Protein AF-A0A0X8JS03-F1 (afdb_monomer_lite)

Organism: NCBI:txid888061

Secondary structure (DSSP, 8-state):
--SS-HHHHHHHTT---------S--TTTHHHHTTSSSSS-----------S--HHHHHHHHHHHHHHHSTT------------TTHHHHHHH--TTGGG-EEEETTTEEEETTTTEESTTSHHHHHHHHHTTT-HHHHHHHHHT--S--SSS-SHHHHHHHHHHHH-HHHHHHHHHHHHIIIIIHHHHHHHHHHH---GGGS-HHHHHHHHHHHHHHHHHHHHHHHHHHHHTS-TTS-HHHHHHHHHHHHHHHHGGGGTTS-HHHHHHHHHHHHHHHHHHHHHHHHHHHHH-

Sequence (293 aa):
MSLIDPVYLMTLMGTIPERRARTASENSFERHMHSALTERTGIAPGINPSSVDDPLMQNALQGLASLMGEAGAVRADAGKKSDALGALSAQFESGKQGVSAIGYDKNGGTSYGAYQIASRPGTMDQFISFLNGKEPRWAVALKAAGPANTGSTRGDMPDVWRSIARENPERFGELQREFIEATHYKPARNKILAKTGVDMDALPSAVREALWSTAVQHGAGGAAAIFGRALKNTNLQEEAVRVARRLIDAVYDDRKKHFGSSTSAVQASVRNRMNVEKELALNMLQKDESDLA

pLDDT: mean 70.7, std 26.27, range [24.86, 98.62]

Foldseek 3Di:
DFQADVVNLCVLLVNDDDDDPPDPDPPPPVVVVVVPPPDDDDDDDDDDDDPPPDVVVVVVVVVVVVVVVPPPDDDDDDDDDDLQQCPLVLVSQAPPCAQLDWDADDPQAIFGHSLRRGQVVCSVVVLLVLCCVPPVVLSVQLVVQPRPRPNGCDGSNSVSSNVVCVVPVPVSNVSVSVSLCVFFLVLLQVLLCVQPVDRQVPAASLSSNLLSVQRNGLNSVRSSVQLNVQVVVADPPDDRLSSSLSSLVSSLVVQLPPCPVPDPSSSVSSNVVSVVSSVVSNVSSVVSVVVVD

Structure (mmCIF, N/CA/C/O backbone):
data_AF-A0A0X8JS03-F1
#
_entry.id   AF-A0A0X8JS03-F1
#
loop_
_atom_site.group_PDB
_atom_site.id
_atom_site.type_symbol
_atom_site.label_atom_id
_atom_site.label_alt_id
_atom_site.label_comp_id
_atom_site.label_asym_id
_atom_site.label_entity_id
_atom_site.label_seq_id
_atom_site.pdbx_PDB_ins_code
_atom_site.Cartn_x
_atom_site.Cartn_y
_atom_site.Cartn_z
_atom_site.occupancy
_atom_site.B_iso_or_equiv
_atom_site.auth_seq_id
_atom_site.auth_comp_id
_atom_site.auth_asym_id
_atom_site.auth_atom_id
_atom_site.pdbx_PDB_model_num
ATOM 1 N N . MET A 1 1 ? 5.242 -10.225 3.030 1.00 37.56 1 MET A N 1
ATOM 2 C CA . MET A 1 1 ? 6.309 -9.217 2.875 1.00 37.56 1 MET A CA 1
ATOM 3 C C . MET A 1 1 ? 5.624 -7.882 2.621 1.00 37.56 1 MET A C 1
ATOM 5 O O . MET A 1 1 ? 4.548 -7.914 2.041 1.00 37.56 1 MET A O 1
ATOM 9 N N . SER A 1 2 ? 6.155 -6.770 3.139 1.00 44.66 2 SER A N 1
ATOM 10 C CA . SER A 1 2 ? 5.648 -5.421 2.824 1.00 44.66 2 SER A CA 1
ATOM 11 C C . SER A 1 2 ? 5.823 -5.156 1.326 1.00 44.66 2 SER A C 1
ATOM 13 O O . SER A 1 2 ? 6.837 -5.568 0.764 1.00 44.66 2 SER A O 1
ATOM 15 N N . LEU A 1 3 ? 4.848 -4.500 0.693 1.00 44.53 3 LEU A N 1
ATOM 16 C CA . LEU A 1 3 ? 4.971 -4.005 -0.687 1.00 44.53 3 LEU A CA 1
ATOM 17 C C . LEU A 1 3 ? 5.951 -2.846 -0.792 1.00 44.53 3 LEU A C 1
ATOM 19 O O . LEU A 1 3 ? 6.641 -2.705 -1.796 1.00 44.53 3 LEU A O 1
ATOM 23 N N . ILE A 1 4 ? 5.985 -2.037 0.263 1.00 44.03 4 ILE A N 1
ATOM 24 C CA . ILE A 1 4 ? 6.761 -0.815 0.334 1.00 44.03 4 ILE A CA 1
ATOM 25 C C . ILE A 1 4 ? 8.106 -1.146 0.976 1.00 44.03 4 ILE A C 1
ATOM 27 O O . ILE A 1 4 ? 8.150 -1.728 2.069 1.00 44.03 4 ILE A O 1
ATOM 31 N N . ASP A 1 5 ? 9.195 -0.772 0.304 1.00 44.75 5 ASP A N 1
ATOM 32 C CA . ASP A 1 5 ? 10.539 -0.860 0.871 1.00 44.75 5 ASP A CA 1
ATOM 33 C C . ASP A 1 5 ? 10.592 -0.081 2.204 1.00 44.75 5 ASP A C 1
ATOM 35 O O . ASP A 1 5 ? 10.121 1.056 2.247 1.00 44.75 5 ASP A O 1
ATOM 39 N N . PRO A 1 6 ? 11.161 -0.622 3.298 1.00 38.50 6 PRO A N 1
ATOM 40 C CA . PRO A 1 6 ? 11.340 0.109 4.557 1.00 38.50 6 PRO A CA 1
ATOM 41 C C . PRO A 1 6 ? 12.013 1.488 4.404 1.00 38.50 6 PRO A C 1
ATOM 43 O O . PRO A 1 6 ? 11.676 2.418 5.130 1.00 38.50 6 PRO A O 1
ATOM 46 N N . VAL A 1 7 ? 12.926 1.641 3.444 1.00 34.72 7 VAL A N 1
ATOM 47 C CA . VAL A 1 7 ? 13.613 2.877 3.047 1.00 34.72 7 VAL A CA 1
ATOM 48 C C . VAL A 1 7 ? 12.705 3.788 2.218 1.00 34.72 7 VAL A C 1
ATOM 50 O O . VAL A 1 7 ? 12.772 5.003 2.386 1.00 34.72 7 VAL A O 1
ATOM 53 N N . TYR A 1 8 ? 11.808 3.258 1.381 1.00 43.44 8 TYR A N 1
ATOM 54 C CA . TYR A 1 8 ? 10.770 4.074 0.732 1.00 43.44 8 TYR A CA 1
ATOM 55 C C . TYR A 1 8 ? 9.707 4.525 1.738 1.00 43.44 8 TYR A C 1
ATOM 57 O O . TYR A 1 8 ? 9.287 5.674 1.697 1.00 43.44 8 TYR A O 1
ATOM 65 N N . LEU A 1 9 ? 9.372 3.689 2.727 1.00 41.69 9 LEU A N 1
ATOM 66 C CA . LEU A 1 9 ? 8.652 4.097 3.934 1.00 41.69 9 LEU A CA 1
ATOM 67 C C . LEU A 1 9 ? 9.400 5.251 4.618 1.00 41.69 9 LEU A C 1
ATOM 69 O O . LEU A 1 9 ? 8.793 6.285 4.844 1.00 41.69 9 LEU A O 1
ATOM 73 N N . MET A 1 10 ? 10.718 5.152 4.835 1.00 33.91 10 MET A N 1
ATOM 74 C CA . MET A 1 10 ? 11.539 6.240 5.402 1.00 33.91 10 MET A CA 1
ATOM 75 C C . MET A 1 10 ? 11.628 7.498 4.511 1.00 33.91 10 MET A C 1
ATOM 77 O O . MET A 1 10 ? 11.720 8.605 5.044 1.00 33.91 10 MET A O 1
ATOM 81 N N . THR A 1 11 ? 11.571 7.354 3.184 1.00 36.62 11 THR A N 1
ATOM 82 C CA . THR A 1 11 ? 11.592 8.452 2.195 1.00 36.62 11 THR A CA 1
ATOM 83 C C . THR A 1 11 ? 10.247 9.177 2.155 1.00 36.62 11 THR A C 1
ATOM 85 O O . THR A 1 11 ? 10.206 10.397 2.271 1.00 36.62 11 THR A O 1
ATOM 88 N N . LEU A 1 12 ? 9.144 8.423 2.105 1.00 37.81 12 LEU A N 1
ATOM 89 C CA . LEU A 1 12 ? 7.768 8.899 2.303 1.00 37.81 12 LEU A CA 1
ATOM 90 C C . LEU A 1 12 ? 7.567 9.518 3.692 1.00 37.81 12 LEU A C 1
ATOM 92 O O . LEU A 1 12 ? 6.705 10.365 3.887 1.00 37.81 12 LEU A O 1
ATOM 96 N N . MET A 1 13 ? 8.355 9.079 4.670 1.00 38.53 13 MET A N 1
ATOM 97 C CA . MET A 1 13 ? 8.402 9.617 6.022 1.00 38.53 13 MET A CA 1
ATOM 98 C C . MET A 1 13 ? 9.452 10.732 6.172 1.00 38.53 13 MET A C 1
ATOM 100 O O . MET A 1 13 ? 9.767 11.098 7.294 1.00 38.53 13 MET A O 1
ATOM 104 N N . GLY A 1 14 ? 10.047 11.286 5.113 1.00 28.89 14 GLY A N 1
ATOM 105 C CA . GLY A 1 14 ? 10.951 12.444 5.239 1.00 28.89 14 GLY A CA 1
ATOM 106 C C . GLY A 1 14 ? 12.136 12.241 6.202 1.00 28.89 14 GLY A C 1
ATOM 107 O O . GLY A 1 14 ? 12.542 13.173 6.886 1.00 28.89 14 GLY A O 1
ATOM 108 N N . THR A 1 15 ? 12.659 11.015 6.317 1.00 34.84 15 THR A N 1
ATOM 109 C CA . THR A 1 15 ? 13.653 10.633 7.346 1.00 34.84 15 THR A CA 1
ATOM 110 C C . THR A 1 15 ? 14.987 10.147 6.788 1.00 34.84 15 THR A C 1
ATOM 112 O O . THR A 1 15 ? 15.782 9.563 7.524 1.00 34.84 15 THR A O 1
ATOM 115 N N . ILE A 1 16 ? 15.283 10.412 5.512 1.00 31.33 16 ILE A N 1
ATOM 116 C CA . ILE A 1 16 ? 16.650 10.259 5.003 1.00 31.33 16 ILE A CA 1
ATOM 117 C C . ILE A 1 16 ? 17.472 11.471 5.477 1.00 31.33 16 ILE A C 1
ATOM 119 O O . ILE A 1 16 ? 17.149 12.589 5.083 1.00 31.33 16 ILE A O 1
ATOM 123 N N . PRO A 1 17 ? 18.549 11.298 6.269 1.00 27.05 17 PRO A N 1
ATOM 124 C CA . PRO A 1 17 ? 19.534 12.358 6.448 1.00 27.05 17 PRO A CA 1
ATOM 125 C C . PRO A 1 17 ? 20.228 12.602 5.106 1.00 27.05 17 PRO A C 1
ATOM 127 O O . PRO A 1 17 ? 20.649 11.636 4.460 1.00 27.05 17 PRO A O 1
ATOM 130 N N . GLU A 1 18 ? 20.397 13.863 4.698 1.00 26.00 18 GLU A N 1
ATOM 131 C CA . GLU A 1 18 ? 21.233 14.201 3.544 1.00 26.00 18 GLU A CA 1
ATOM 132 C C . GLU A 1 18 ? 22.602 13.516 3.669 1.00 26.00 18 GLU A C 1
ATOM 134 O O . GLU A 1 18 ? 23.409 13.825 4.550 1.00 26.00 18 GLU A O 1
ATOM 139 N N . ARG A 1 19 ? 22.910 12.581 2.763 1.00 28.92 19 ARG A N 1
ATOM 140 C CA . ARG A 1 19 ? 24.299 12.172 2.565 1.00 28.92 19 ARG A CA 1
ATOM 141 C C . ARG A 1 19 ? 24.963 13.232 1.704 1.00 28.92 19 ARG A C 1
ATOM 143 O O . ARG A 1 19 ? 24.891 13.160 0.480 1.00 28.92 19 ARG A O 1
ATOM 150 N N . ARG A 1 20 ? 25.669 14.163 2.357 1.00 27.58 20 ARG A N 1
ATOM 151 C CA . ARG A 1 20 ? 26.737 14.937 1.714 1.00 27.58 20 ARG A CA 1
ATOM 152 C C . ARG A 1 20 ? 27.606 13.975 0.906 1.00 27.58 20 ARG A C 1
ATOM 154 O O . ARG A 1 20 ? 28.133 12.994 1.446 1.00 27.58 20 ARG A O 1
ATOM 161 N N . ALA A 1 21 ? 27.721 14.238 -0.390 1.00 27.22 21 ALA A N 1
ATOM 162 C CA . ALA A 1 21 ? 28.688 13.572 -1.238 1.00 27.22 21 ALA A CA 1
ATOM 163 C C . ALA A 1 21 ? 30.075 13.774 -0.612 1.00 27.22 21 ALA A C 1
ATOM 165 O O . ALA A 1 21 ? 30.514 14.901 -0.407 1.00 27.22 21 ALA A O 1
ATOM 166 N N . ARG A 1 22 ? 30.761 12.681 -0.265 1.00 25.98 22 ARG A N 1
ATOM 167 C CA . ARG A 1 22 ? 32.186 12.750 0.061 1.00 25.98 22 ARG A CA 1
ATOM 168 C C . ARG A 1 22 ? 32.939 12.950 -1.249 1.00 25.98 22 ARG A C 1
ATOM 170 O O . ARG A 1 22 ? 33.292 11.976 -1.907 1.00 25.98 22 ARG A 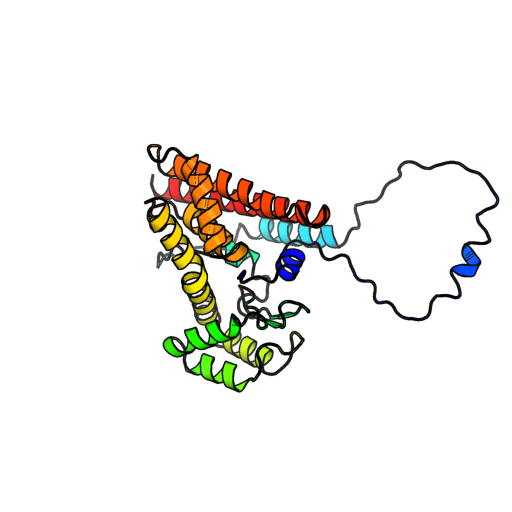O 1
ATOM 177 N N . THR A 1 23 ? 33.171 14.199 -1.625 1.00 27.77 23 THR A N 1
ATOM 178 C CA . THR A 1 23 ? 34.247 14.557 -2.547 1.00 27.77 23 THR A CA 1
ATOM 179 C C . THR A 1 23 ? 35.554 14.547 -1.763 1.00 27.77 23 THR A C 1
ATOM 181 O O . THR A 1 23 ? 35.757 15.306 -0.818 1.00 27.77 23 THR A O 1
ATOM 184 N N . ALA A 1 24 ? 36.433 13.615 -2.114 1.00 33.72 24 ALA A N 1
ATOM 185 C CA . ALA A 1 24 ? 37.782 13.541 -1.584 1.00 33.72 24 ALA A CA 1
ATOM 186 C C . ALA A 1 24 ? 38.604 14.728 -2.113 1.00 33.72 24 ALA A C 1
ATOM 188 O O . ALA A 1 24 ? 39.108 14.637 -3.223 1.00 33.72 24 ALA A O 1
ATOM 189 N N . SER A 1 25 ? 38.703 15.833 -1.357 1.00 34.81 25 SER A N 1
ATOM 190 C CA . SER A 1 25 ? 39.692 16.903 -1.616 1.00 34.81 25 SER A CA 1
ATOM 191 C C . SER A 1 25 ? 39.835 18.002 -0.534 1.00 34.81 25 SER A C 1
ATOM 193 O O . SER A 1 25 ? 40.489 19.001 -0.809 1.00 34.81 25 SER A O 1
ATOM 195 N N . GLU A 1 26 ? 39.283 17.898 0.682 1.00 31.48 26 GLU A N 1
ATOM 196 C CA . GLU A 1 26 ? 39.287 19.052 1.625 1.00 31.48 26 GLU A CA 1
ATOM 197 C C . GLU A 1 26 ? 39.939 18.793 2.996 1.00 31.48 26 GLU A C 1
ATOM 199 O O . GLU A 1 26 ? 39.685 19.488 3.970 1.00 31.48 26 GLU A O 1
ATOM 204 N N . ASN A 1 27 ? 40.889 17.855 3.082 1.00 37.62 27 ASN A N 1
ATOM 205 C CA . ASN A 1 27 ? 41.604 17.552 4.335 1.00 37.62 27 ASN A CA 1
ATOM 206 C C . ASN A 1 27 ? 42.896 18.364 4.582 1.00 37.62 27 ASN A C 1
ATOM 208 O O . ASN A 1 27 ? 43.760 17.935 5.358 1.00 37.62 27 ASN A O 1
ATOM 212 N N . SER A 1 28 ? 43.056 19.541 3.970 1.00 33.94 28 SER A N 1
ATOM 213 C CA . SER A 1 28 ? 44.249 20.385 4.191 1.00 33.94 28 SER A CA 1
ATOM 214 C C . SER A 1 28 ? 43.972 21.826 4.625 1.00 33.94 28 SER A C 1
ATOM 216 O O . SER A 1 28 ? 44.912 22.500 5.038 1.00 33.94 28 SER A O 1
ATOM 218 N N . PHE A 1 29 ? 42.721 22.289 4.608 1.00 32.34 29 PHE A N 1
ATOM 219 C CA . PHE A 1 29 ? 42.384 23.661 5.006 1.00 32.34 29 PHE A CA 1
ATOM 220 C C . PHE A 1 29 ? 41.791 23.725 6.427 1.00 32.34 29 PHE A C 1
ATOM 222 O O . PHE A 1 29 ? 42.202 24.553 7.236 1.00 32.34 29 PHE A O 1
ATOM 229 N N . GLU A 1 30 ? 40.953 22.755 6.814 1.00 32.88 30 GLU A N 1
ATOM 230 C CA . GLU A 1 30 ? 40.359 22.702 8.164 1.00 32.88 30 GLU A CA 1
ATOM 231 C C . GLU A 1 30 ? 41.361 22.340 9.276 1.00 32.88 30 GLU A C 1
ATOM 233 O O . GLU A 1 30 ? 41.192 22.750 10.425 1.00 32.88 30 GLU A O 1
ATOM 238 N N . ARG A 1 31 ? 42.475 21.667 8.945 1.00 37.84 31 ARG A N 1
ATOM 239 C CA . ARG A 1 31 ? 43.563 21.410 9.911 1.00 37.84 31 ARG A CA 1
ATOM 240 C C . ARG A 1 31 ? 44.351 22.669 10.297 1.00 37.84 31 ARG A C 1
ATOM 242 O O . ARG A 1 31 ? 45.025 22.642 11.319 1.00 37.84 31 ARG A O 1
ATOM 249 N N . HIS A 1 32 ? 44.228 23.765 9.544 1.00 34.38 32 HIS A N 1
ATOM 250 C CA . HIS A 1 32 ? 44.861 25.047 9.879 1.00 34.38 32 HIS A CA 1
ATOM 251 C C . HIS A 1 32 ? 43.936 26.036 10.606 1.00 34.38 32 HIS A C 1
ATOM 253 O O . HIS A 1 32 ? 44.436 26.969 11.224 1.00 34.38 32 HIS A O 1
ATOM 259 N N . MET A 1 33 ? 42.617 25.813 10.633 1.00 33.62 33 MET A N 1
ATOM 260 C CA . MET A 1 33 ? 41.674 26.677 11.370 1.00 33.62 33 MET A CA 1
ATOM 261 C C . MET A 1 33 ? 41.359 26.182 12.792 1.00 33.62 33 MET A C 1
ATOM 263 O O . MET A 1 33 ? 40.849 26.944 13.608 1.00 33.62 33 MET A O 1
ATOM 267 N N . HIS A 1 34 ? 41.733 24.944 13.133 1.00 31.34 34 HIS A N 1
ATOM 268 C CA . HIS A 1 34 ? 41.600 24.396 14.492 1.00 31.34 34 HIS A CA 1
ATOM 269 C C . HIS A 1 34 ? 42.795 24.677 15.422 1.00 31.34 34 HIS A C 1
ATOM 271 O O . HIS A 1 34 ? 42.721 24.372 16.609 1.00 31.34 34 HIS A O 1
ATOM 277 N N . SER A 1 35 ? 43.870 25.297 14.922 1.00 32.91 35 SER A N 1
ATOM 278 C CA . SER A 1 35 ? 45.028 25.704 15.738 1.00 32.91 35 SER A CA 1
ATOM 279 C C . SER A 1 35 ? 44.983 27.173 16.190 1.00 32.91 35 SER A C 1
ATOM 281 O O . SER A 1 35 ? 45.915 27.621 16.850 1.00 32.91 35 SER A O 1
ATOM 283 N N . ALA A 1 36 ? 43.929 27.930 15.857 1.00 32.59 36 ALA A N 1
ATOM 284 C CA . ALA A 1 36 ? 43.869 29.377 16.105 1.00 32.59 36 ALA A CA 1
ATOM 285 C C . ALA A 1 36 ? 42.731 29.836 17.041 1.00 32.59 36 ALA A C 1
ATOM 287 O O . ALA A 1 36 ? 42.542 31.035 17.215 1.00 32.59 36 ALA A O 1
ATOM 288 N N . LEU A 1 37 ? 41.975 28.924 17.667 1.00 30.45 37 LEU A N 1
ATOM 289 C CA . LEU A 1 37 ? 40.845 29.289 18.544 1.00 30.45 37 LEU A CA 1
ATOM 290 C C . LEU A 1 37 ? 40.829 28.569 19.906 1.00 30.45 37 LEU A C 1
ATOM 292 O O . LEU A 1 37 ? 39.827 28.614 20.615 1.00 30.45 37 LEU A O 1
ATOM 296 N N . THR A 1 38 ? 41.949 27.968 20.320 1.00 33.25 38 THR A N 1
ATOM 297 C CA . THR A 1 38 ? 42.110 27.383 21.671 1.00 33.25 38 THR A CA 1
ATOM 298 C C . THR A 1 38 ? 42.742 28.362 22.675 1.00 33.25 38 THR A C 1
ATOM 300 O O . THR A 1 38 ? 42.933 28.021 23.837 1.00 33.25 38 THR A O 1
ATOM 303 N N . GLU A 1 39 ? 43.009 29.610 22.280 1.00 31.80 39 GLU A N 1
ATOM 304 C CA . GLU A 1 39 ? 43.542 30.656 23.163 1.00 31.80 39 GLU A CA 1
ATOM 305 C C . GLU A 1 39 ? 42.682 31.923 23.126 1.00 31.80 39 GLU A C 1
ATOM 307 O O . GLU A 1 39 ? 43.071 32.934 22.552 1.00 31.80 39 GLU A O 1
ATOM 312 N N . ARG A 1 40 ? 41.499 31.880 23.746 1.00 30.89 40 ARG A N 1
ATOM 313 C CA . ARG A 1 40 ? 40.970 32.935 24.636 1.00 30.89 40 ARG A CA 1
ATOM 314 C C . ARG A 1 40 ? 39.479 32.741 24.885 1.00 30.89 40 ARG A C 1
ATOM 316 O O . ARG A 1 40 ? 38.699 32.488 23.979 1.00 30.89 40 ARG A O 1
ATOM 323 N N . THR A 1 41 ? 39.122 32.969 26.147 1.00 28.48 41 THR A N 1
ATOM 324 C CA . THR A 1 41 ? 37.773 33.218 26.675 1.00 28.48 41 THR A CA 1
ATOM 325 C C . THR A 1 41 ? 36.795 32.046 26.606 1.00 28.48 41 THR A C 1
ATOM 327 O O . THR A 1 41 ? 36.021 31.897 25.669 1.00 28.48 41 THR A O 1
ATOM 330 N N . GLY A 1 42 ? 36.784 31.247 27.677 1.00 37.47 42 GLY A N 1
ATOM 331 C CA . GLY A 1 42 ? 35.674 30.352 27.974 1.00 37.47 42 GLY A CA 1
ATOM 332 C C . GLY A 1 42 ? 34.440 31.140 28.405 1.00 37.47 42 GLY A C 1
ATOM 333 O O . GLY A 1 42 ? 34.470 31.765 29.458 1.00 37.47 42 GLY A O 1
ATOM 334 N N . ILE A 1 43 ? 33.374 31.080 27.604 1.00 28.36 43 ILE A N 1
ATOM 335 C CA . ILE A 1 43 ? 31.979 31.356 27.979 1.00 28.36 43 ILE A CA 1
ATOM 336 C C . ILE A 1 43 ? 31.091 30.473 27.083 1.00 28.36 43 ILE A C 1
ATOM 338 O O . ILE A 1 43 ? 31.277 30.433 25.869 1.00 28.36 43 ILE A O 1
ATOM 342 N N . ALA A 1 44 ? 30.143 29.748 27.678 1.00 32.72 44 ALA A N 1
ATOM 343 C CA . ALA A 1 44 ? 29.142 28.956 26.960 1.00 32.72 44 ALA A CA 1
ATOM 344 C C . ALA A 1 44 ? 28.028 29.852 26.381 1.00 32.72 44 ALA A C 1
ATOM 346 O O . ALA A 1 44 ? 27.583 30.754 27.093 1.00 32.72 44 ALA A O 1
ATOM 347 N N . PRO A 1 45 ? 27.498 29.591 25.169 1.00 33.47 45 PRO A N 1
ATOM 348 C CA . PRO A 1 45 ? 26.303 30.274 24.701 1.00 33.47 45 PRO A CA 1
ATOM 349 C C . PRO A 1 45 ? 25.065 29.370 24.740 1.00 33.47 45 PRO A C 1
ATOM 351 O O . PRO A 1 45 ? 25.030 28.278 24.171 1.00 33.47 45 PRO A O 1
ATOM 354 N N . GLY A 1 46 ? 24.019 29.893 25.378 1.00 26.84 46 GLY A N 1
ATOM 355 C CA . GLY A 1 46 ? 22.637 29.621 25.009 1.00 26.84 46 GLY A CA 1
ATOM 356 C C . GLY A 1 46 ? 22.183 30.559 23.882 1.00 26.84 46 GLY A C 1
ATOM 357 O O . GLY A 1 46 ? 22.648 31.690 23.793 1.00 26.84 46 GLY A O 1
ATOM 358 N N . ILE A 1 47 ? 21.272 30.030 23.061 1.00 32.94 47 ILE A N 1
ATOM 359 C CA . ILE A 1 47 ? 20.198 30.671 22.279 1.00 32.94 47 ILE A CA 1
ATOM 360 C C . ILE A 1 47 ? 20.534 31.973 21.526 1.00 32.94 47 ILE A C 1
ATOM 362 O O . ILE A 1 47 ? 20.632 33.039 22.125 1.00 32.94 47 ILE A O 1
ATOM 366 N N . ASN A 1 48 ? 20.511 31.905 20.187 1.00 29.30 48 ASN A N 1
ATOM 367 C CA . ASN A 1 48 ? 19.956 32.965 19.332 1.00 29.30 48 ASN A CA 1
ATOM 368 C C . ASN A 1 48 ? 19.632 32.444 17.904 1.00 29.30 48 ASN A C 1
ATOM 370 O O . ASN A 1 48 ? 20.014 31.317 17.588 1.00 29.30 48 ASN A O 1
ATOM 374 N N . PRO A 1 49 ? 18.850 33.175 17.080 1.00 35.22 49 PRO A N 1
ATOM 375 C CA . PRO A 1 49 ? 17.628 32.654 16.468 1.00 35.22 49 PRO A CA 1
ATOM 376 C C . PRO A 1 49 ? 17.587 32.809 14.938 1.00 35.22 49 PRO A C 1
ATOM 378 O O . PRO A 1 49 ? 17.717 33.911 14.415 1.00 35.22 49 PRO A O 1
ATOM 381 N N . SER A 1 50 ? 17.300 31.724 14.222 1.00 27.16 50 SER A N 1
ATOM 382 C CA . SER A 1 50 ? 16.845 31.759 12.823 1.00 27.16 50 SER A CA 1
ATOM 383 C C . SER A 1 50 ? 16.528 30.338 12.354 1.00 27.16 50 SER A C 1
ATOM 385 O O . SER A 1 50 ? 17.395 29.602 11.899 1.00 27.16 50 SER A O 1
ATOM 387 N N . SER A 1 51 ? 15.268 29.923 12.480 1.00 29.88 51 SER A N 1
ATOM 388 C CA . SER A 1 51 ? 14.779 28.647 11.933 1.00 29.88 51 SER A CA 1
ATOM 389 C C . SER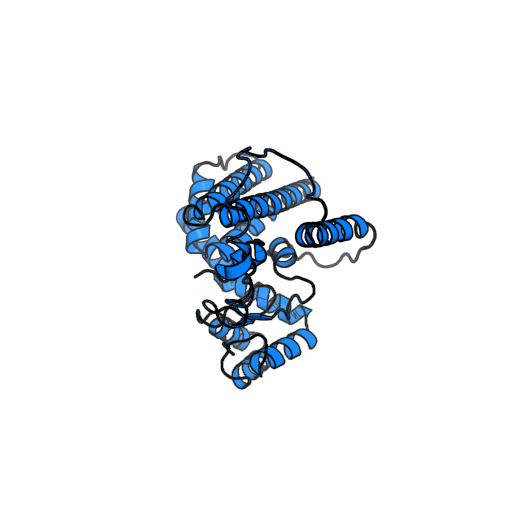 A 1 51 ? 13.587 28.867 11.001 1.00 29.88 51 SER A C 1
ATOM 391 O O . SER A 1 51 ? 12.591 28.151 11.082 1.00 29.88 51 SER A O 1
ATOM 393 N N . VAL A 1 52 ? 13.667 29.905 10.160 1.00 29.95 52 VAL A N 1
ATOM 394 C CA . VAL A 1 52 ? 12.628 30.240 9.167 1.00 29.95 52 VAL A CA 1
ATOM 395 C C . VAL A 1 52 ? 13.078 29.954 7.723 1.00 29.95 52 VAL A C 1
ATOM 397 O O . VAL A 1 52 ? 12.256 29.973 6.815 1.00 29.95 52 VAL A O 1
ATOM 400 N N . ASP A 1 53 ? 14.330 29.548 7.506 1.00 31.45 53 ASP A N 1
ATOM 401 C CA . ASP A 1 53 ? 14.878 29.293 6.165 1.00 31.45 53 ASP A CA 1
ATOM 402 C C . ASP A 1 53 ? 15.271 27.824 5.955 1.00 31.45 53 ASP A C 1
ATOM 404 O O . ASP A 1 53 ? 16.339 27.522 5.427 1.00 31.45 53 ASP A O 1
ATOM 408 N N . ASP A 1 54 ? 14.417 26.885 6.381 1.00 31.06 54 ASP A N 1
ATOM 409 C CA . ASP A 1 54 ? 14.574 25.482 5.989 1.00 31.06 54 ASP A CA 1
ATOM 410 C C . ASP A 1 54 ? 13.784 25.211 4.685 1.00 31.06 54 ASP A C 1
ATOM 412 O O . ASP A 1 54 ? 12.543 25.206 4.702 1.00 31.06 54 ASP A O 1
ATOM 416 N N . PRO A 1 55 ? 14.462 24.973 3.542 1.00 30.11 55 PRO A N 1
ATOM 417 C CA . PRO A 1 55 ? 13.813 24.668 2.267 1.00 30.11 55 PRO A CA 1
ATOM 418 C C . PRO A 1 55 ? 12.957 23.385 2.311 1.00 30.11 55 PRO A C 1
ATOM 420 O O . PRO A 1 55 ? 12.090 23.194 1.455 1.00 30.11 55 PRO A O 1
ATOM 423 N N . LEU A 1 56 ? 13.126 22.519 3.319 1.00 28.77 56 LEU A N 1
ATOM 424 C CA . LEU A 1 56 ? 12.269 21.349 3.552 1.00 28.77 56 LEU A CA 1
ATOM 425 C C . LEU A 1 56 ? 10.919 21.725 4.182 1.00 28.77 56 LEU A C 1
ATOM 427 O O . LEU A 1 56 ? 9.893 21.153 3.810 1.00 28.77 56 LEU A O 1
ATOM 431 N N . MET A 1 57 ? 10.891 22.727 5.066 1.00 27.73 57 MET A N 1
ATOM 432 C CA . MET A 1 57 ? 9.648 23.297 5.603 1.00 27.73 57 MET A CA 1
ATOM 433 C C . MET A 1 57 ? 8.877 24.045 4.512 1.00 27.73 57 MET A C 1
ATOM 435 O O . MET A 1 57 ? 7.659 23.918 4.430 1.00 27.73 57 MET A O 1
ATOM 439 N N . GLN A 1 58 ? 9.575 24.752 3.618 1.00 29.64 58 GLN A N 1
ATOM 440 C CA . GLN A 1 58 ? 8.944 25.483 2.513 1.00 29.64 58 GLN A CA 1
ATOM 441 C C . GLN A 1 58 ? 8.295 24.553 1.478 1.00 29.64 58 GLN A C 1
ATOM 443 O O . GLN A 1 58 ? 7.200 24.848 1.014 1.00 29.64 58 GLN A O 1
ATOM 448 N N . ASN A 1 59 ? 8.898 23.401 1.170 1.00 31.55 59 ASN A N 1
ATOM 449 C CA . ASN A 1 59 ? 8.307 22.425 0.248 1.00 31.55 59 ASN A CA 1
ATOM 450 C C . ASN A 1 59 ? 7.113 21.672 0.863 1.00 31.55 59 ASN A C 1
ATOM 452 O O . ASN A 1 59 ? 6.114 21.431 0.183 1.00 31.55 59 ASN A O 1
ATOM 456 N N . ALA A 1 60 ? 7.179 21.345 2.159 1.00 30.48 60 ALA A N 1
ATOM 457 C CA . ALA A 1 60 ? 6.062 20.744 2.891 1.00 30.48 60 ALA A CA 1
ATOM 458 C C . ALA A 1 60 ? 4.883 21.727 3.048 1.00 30.48 60 ALA A C 1
ATOM 460 O O . ALA A 1 60 ? 3.726 21.347 2.863 1.00 30.48 60 ALA A O 1
ATOM 461 N N . LEU A 1 61 ? 5.176 23.006 3.310 1.00 26.30 61 LEU A N 1
ATOM 462 C CA . LEU A 1 61 ? 4.182 24.078 3.373 1.00 26.30 61 LEU A CA 1
ATOM 463 C C . LEU A 1 61 ? 3.635 24.459 1.992 1.00 26.30 61 LEU A C 1
ATOM 465 O O . LEU A 1 61 ? 2.458 24.773 1.899 1.00 26.30 61 LEU A O 1
ATOM 469 N N . GLN A 1 62 ? 4.418 24.380 0.911 1.00 30.08 62 GLN A N 1
ATOM 470 C CA . GLN A 1 62 ? 3.920 24.586 -0.457 1.00 30.08 62 GLN A CA 1
ATOM 471 C C . GLN A 1 62 ? 2.990 23.454 -0.910 1.00 30.08 62 GLN A C 1
ATOM 473 O O . GLN A 1 62 ? 1.984 23.728 -1.563 1.00 30.08 62 GLN A O 1
ATOM 478 N N . GLY A 1 63 ? 3.261 22.206 -0.510 1.00 31.75 63 GLY A N 1
ATOM 479 C CA . GLY A 1 63 ? 2.330 21.089 -0.704 1.00 31.75 63 GLY A CA 1
ATOM 480 C C . GLY A 1 63 ? 0.997 21.306 0.021 1.00 31.75 63 GLY A C 1
ATOM 481 O O . GLY A 1 63 ? -0.063 21.107 -0.564 1.00 31.75 63 GLY A O 1
ATOM 482 N N . LEU A 1 64 ? 1.046 21.801 1.263 1.00 29.58 64 LEU A N 1
ATOM 483 C CA . LEU A 1 64 ? -0.136 22.151 2.062 1.00 29.58 64 LEU A CA 1
ATOM 484 C C . LEU A 1 64 ? -0.866 23.418 1.564 1.00 29.58 64 LEU A C 1
ATOM 486 O O . LEU A 1 64 ? -2.093 23.455 1.575 1.00 29.58 64 LEU A O 1
ATOM 490 N N . ALA A 1 65 ? -0.152 24.435 1.075 1.00 26.75 65 ALA A N 1
ATOM 491 C CA . ALA A 1 65 ? -0.733 25.673 0.546 1.00 26.75 65 ALA A CA 1
ATOM 492 C C . ALA A 1 65 ? -1.418 25.463 -0.815 1.00 26.75 65 ALA A C 1
ATOM 494 O O . ALA A 1 65 ? -2.467 26.052 -1.072 1.00 26.75 65 ALA A O 1
ATOM 495 N N . SER A 1 66 ? -0.881 24.570 -1.656 1.00 30.02 66 SER A N 1
ATOM 496 C CA . SER A 1 66 ? -1.533 24.159 -2.908 1.00 30.02 66 SER A CA 1
ATOM 497 C C . SER A 1 66 ? -2.843 23.399 -2.639 1.00 30.02 66 SER A C 1
ATOM 499 O O . SER A 1 66 ? -3.817 23.586 -3.362 1.00 30.02 66 SER A O 1
ATOM 501 N N . LEU A 1 67 ? -2.903 22.615 -1.553 1.00 29.62 67 LEU A N 1
ATOM 502 C CA . LEU A 1 67 ? -4.104 21.891 -1.106 1.00 29.62 67 LEU A CA 1
ATOM 503 C C . LEU A 1 67 ? -5.199 22.807 -0.534 1.00 29.62 67 LEU A C 1
ATOM 505 O O . LEU A 1 67 ? -6.380 22.490 -0.646 1.00 29.62 67 LEU A O 1
ATOM 509 N N . MET A 1 68 ? -4.835 23.951 0.050 1.00 32.62 68 MET A N 1
ATOM 510 C CA . MET A 1 68 ? -5.814 24.937 0.528 1.00 32.62 68 MET A CA 1
ATOM 511 C C . MET A 1 68 ? -6.335 25.858 -0.588 1.00 32.62 68 MET A C 1
ATOM 513 O O . MET A 1 68 ? -7.435 26.392 -0.463 1.00 32.62 68 MET A O 1
ATOM 517 N N . GLY A 1 69 ? -5.585 26.027 -1.684 1.00 24.86 69 GLY A N 1
ATOM 518 C CA . GLY A 1 69 ? -5.988 26.845 -2.836 1.00 24.86 69 GLY A CA 1
ATOM 519 C C . GLY A 1 69 ? -6.934 26.149 -3.825 1.00 24.86 69 GLY A C 1
ATOM 520 O O . GLY A 1 69 ? -7.729 26.819 -4.480 1.00 24.86 69 GLY A O 1
ATOM 521 N N . GLU A 1 70 ? -6.894 24.815 -3.921 1.00 28.38 70 GLU A N 1
ATOM 522 C CA . GLU A 1 70 ? -7.646 24.047 -4.932 1.00 28.38 70 GLU A CA 1
ATOM 523 C C . GLU A 1 70 ? -8.975 23.443 -4.442 1.00 28.38 70 GLU A C 1
ATOM 525 O O . GLU A 1 70 ? -9.688 22.800 -5.212 1.00 28.38 70 GLU A O 1
ATOM 530 N N . ALA A 1 71 ? -9.399 23.726 -3.206 1.00 29.67 71 ALA A N 1
ATOM 531 C CA . ALA A 1 71 ? -10.724 23.337 -2.702 1.00 29.67 71 ALA A CA 1
ATOM 532 C C . ALA A 1 71 ? -11.906 24.005 -3.453 1.00 29.67 71 ALA A C 1
ATOM 534 O O . ALA A 1 71 ? -13.067 23.715 -3.167 1.00 29.67 71 ALA A O 1
ATOM 535 N N . GLY A 1 72 ? -11.632 24.896 -4.415 1.00 27.42 72 GLY A N 1
ATOM 536 C CA . GLY A 1 72 ? -12.634 25.655 -5.166 1.00 27.42 72 GLY A CA 1
ATOM 537 C C . GLY A 1 72 ? -12.993 25.139 -6.565 1.00 27.42 72 GLY A C 1
ATOM 538 O O . GLY A 1 72 ? -13.893 25.714 -7.174 1.00 27.42 72 GLY A O 1
ATOM 539 N N . ALA A 1 73 ? -12.337 24.110 -7.115 1.00 29.12 73 ALA A N 1
ATOM 540 C CA . ALA A 1 73 ? -12.488 23.821 -8.548 1.00 29.12 73 ALA A CA 1
ATOM 541 C C . ALA A 1 73 ? -12.454 22.335 -8.939 1.00 29.12 73 ALA A C 1
ATOM 543 O O . ALA A 1 73 ? -11.653 21.940 -9.776 1.00 29.12 73 ALA A O 1
ATOM 544 N N . VAL A 1 74 ? -13.388 21.522 -8.438 1.00 28.80 74 VAL A N 1
ATOM 545 C CA . VAL A 1 74 ? -13.839 20.332 -9.186 1.00 28.80 74 VAL A CA 1
ATOM 546 C C . VAL A 1 74 ? -15.357 20.217 -9.058 1.00 28.80 74 VAL A C 1
ATOM 548 O O . VAL A 1 74 ? -15.890 19.784 -8.039 1.00 28.80 74 VAL A O 1
ATOM 551 N N . ARG A 1 75 ? -16.070 20.662 -10.098 1.00 29.45 75 ARG A N 1
ATOM 552 C CA . ARG A 1 75 ? -17.502 20.400 -10.267 1.00 29.45 75 ARG A CA 1
ATOM 553 C C . ARG A 1 75 ? -17.698 19.025 -10.907 1.00 29.45 75 ARG A C 1
ATOM 555 O O . ARG A 1 75 ? -17.129 18.756 -11.955 1.00 29.45 75 ARG A O 1
ATOM 562 N N . ALA A 1 76 ? -18.525 18.237 -10.225 1.00 33.41 76 ALA A N 1
ATOM 563 C CA . ALA A 1 76 ? -19.410 17.160 -10.667 1.00 33.41 76 ALA A CA 1
ATOM 564 C C . ALA A 1 76 ? -19.184 16.523 -12.052 1.00 33.41 76 ALA A C 1
ATOM 566 O O . ALA A 1 76 ? -19.482 17.132 -13.076 1.00 33.41 76 ALA A O 1
ATOM 567 N N . ASP A 1 77 ? -18.897 15.220 -12.037 1.00 26.20 77 ASP A N 1
ATOM 568 C CA . ASP A 1 77 ? -19.651 14.274 -12.859 1.00 26.20 77 ASP A CA 1
ATOM 569 C C . ASP A 1 77 ? -20.101 13.098 -11.977 1.00 26.20 77 ASP A C 1
ATOM 571 O O . ASP A 1 77 ? -19.304 12.446 -11.300 1.00 26.20 77 ASP A O 1
ATOM 575 N N . ALA A 1 78 ? -21.415 12.914 -11.899 1.00 34.88 78 ALA A N 1
ATOM 576 C CA . ALA A 1 78 ? -22.088 11.960 -11.035 1.00 34.88 78 ALA A CA 1
ATOM 577 C C . ALA A 1 78 ? -22.520 10.765 -11.888 1.00 34.88 78 ALA A C 1
ATOM 579 O O . ALA A 1 78 ? -23.492 10.863 -12.632 1.00 34.88 78 ALA A O 1
ATOM 580 N N . GLY A 1 79 ? -21.822 9.627 -11.781 1.00 28.16 79 GLY A N 1
ATOM 581 C CA . GLY A 1 79 ? -22.206 8.477 -12.602 1.00 28.16 79 GLY A CA 1
ATOM 582 C C . GLY A 1 79 ? -21.316 7.237 -12.590 1.00 28.16 79 GLY A C 1
ATOM 583 O O . GLY A 1 79 ? -21.014 6.737 -13.665 1.00 28.16 79 GLY A O 1
ATOM 584 N N . LYS A 1 80 ? -20.921 6.718 -11.415 1.00 26.45 80 LYS A N 1
ATOM 585 C CA . LYS A 1 80 ? -20.674 5.279 -11.115 1.00 26.45 80 LYS A CA 1
ATOM 586 C C . LYS A 1 80 ? -20.061 5.154 -9.716 1.00 26.45 80 LYS A C 1
ATOM 588 O O . LYS A 1 80 ? -18.895 5.472 -9.514 1.00 26.45 80 LYS A O 1
ATOM 593 N N . LYS A 1 81 ? -20.843 4.679 -8.739 1.00 34.53 81 LYS A N 1
ATOM 594 C CA . LYS A 1 81 ? -20.346 4.332 -7.398 1.00 34.53 81 LYS A CA 1
ATOM 595 C C . LYS A 1 81 ? -19.437 3.103 -7.487 1.00 34.53 81 LYS A C 1
ATOM 597 O O . LYS A 1 81 ? -19.902 1.972 -7.388 1.00 34.53 81 LYS A O 1
ATOM 602 N N . SER A 1 82 ? -18.142 3.326 -7.666 1.00 34.91 82 SER A N 1
ATOM 603 C CA . SER A 1 82 ? -17.144 2.498 -6.999 1.00 34.91 82 SER A CA 1
ATOM 604 C C . SER A 1 82 ? -16.576 3.333 -5.861 1.00 34.91 82 SER A C 1
ATOM 606 O O . SER A 1 82 ? -15.786 4.244 -6.108 1.00 34.91 82 SER A O 1
ATOM 608 N N . ASP A 1 83 ? -16.997 3.027 -4.635 1.00 49.00 83 ASP A N 1
ATOM 609 C CA . ASP A 1 83 ? -16.263 3.357 -3.414 1.00 49.00 83 ASP A CA 1
ATOM 610 C C . ASP A 1 83 ? -14.835 2.831 -3.605 1.00 49.00 83 ASP A C 1
ATOM 612 O O . ASP A 1 83 ? -14.577 1.636 -3.445 1.00 49.00 83 ASP A O 1
ATOM 616 N N . ALA A 1 84 ? -13.928 3.672 -4.100 1.00 58.84 84 ALA A N 1
ATOM 617 C CA . ALA A 1 84 ? -12.623 3.227 -4.564 1.00 58.84 84 ALA A CA 1
ATOM 618 C C . ALA A 1 84 ? -11.735 2.915 -3.355 1.00 58.84 84 ALA A C 1
ATOM 620 O O . ALA A 1 84 ? -10.946 3.741 -2.910 1.00 58.84 84 ALA A O 1
ATOM 621 N N . LEU A 1 85 ? -11.892 1.715 -2.804 1.00 66.12 85 LEU A N 1
ATOM 622 C CA . LEU A 1 85 ? -11.034 1.163 -1.767 1.00 66.12 85 LEU A CA 1
ATOM 623 C C . LEU A 1 85 ? -9.557 1.330 -2.167 1.00 66.12 85 LEU A C 1
ATOM 625 O O . LEU A 1 85 ? -9.157 0.943 -3.265 1.00 66.12 85 LEU A O 1
ATOM 629 N N . GLY A 1 86 ? -8.758 1.925 -1.289 1.00 57.66 86 GLY A N 1
ATOM 630 C CA . GLY A 1 86 ? -7.369 2.303 -1.532 1.00 57.66 86 GLY A CA 1
ATOM 631 C C . GLY A 1 86 ? -7.177 3.713 -2.105 1.00 57.66 86 GLY A C 1
ATOM 632 O O . GLY A 1 86 ? -6.035 4.076 -2.391 1.00 57.66 86 GLY A O 1
ATOM 633 N N . ALA A 1 87 ? -8.236 4.512 -2.301 1.00 59.66 87 ALA A N 1
ATOM 634 C CA . ALA A 1 87 ? -8.137 5.860 -2.871 1.00 59.66 87 ALA A CA 1
ATOM 635 C C . ALA A 1 87 ? -7.447 6.865 -1.942 1.00 59.66 87 ALA A C 1
ATOM 637 O O . ALA A 1 87 ? -6.680 7.693 -2.432 1.00 59.66 87 ALA A O 1
ATOM 638 N N . LEU A 1 88 ? -7.663 6.786 -0.620 1.00 59.34 88 LEU A N 1
ATOM 639 C CA . LEU A 1 88 ? -6.930 7.647 0.317 1.00 59.34 88 LEU A CA 1
ATOM 640 C C . LEU A 1 88 ? -5.447 7.284 0.299 1.00 59.34 88 LEU A C 1
ATOM 642 O O . LEU A 1 88 ? -4.608 8.166 0.161 1.00 59.34 88 LEU A O 1
ATOM 646 N N . SER A 1 89 ? -5.122 5.992 0.344 1.00 50.28 89 SER A N 1
ATOM 647 C CA . SER A 1 89 ? -3.734 5.518 0.278 1.00 50.28 89 SER A CA 1
ATOM 648 C C . SER A 1 89 ? -3.046 5.931 -1.037 1.00 50.28 89 SER A C 1
ATOM 650 O O . SER A 1 89 ? -1.927 6.443 -1.017 1.00 50.28 89 SER A O 1
ATOM 652 N N . ALA A 1 90 ? -3.744 5.827 -2.173 1.00 50.72 90 ALA A N 1
ATOM 653 C CA . ALA A 1 90 ? -3.228 6.227 -3.482 1.00 50.72 90 ALA A CA 1
ATOM 654 C C . ALA A 1 90 ? -2.946 7.741 -3.598 1.00 50.72 90 ALA A C 1
ATOM 656 O O . ALA A 1 90 ? -1.976 8.123 -4.253 1.00 50.72 90 ALA A O 1
ATOM 657 N N . GLN A 1 91 ? -3.733 8.602 -2.934 1.00 49.00 91 GLN A N 1
ATOM 658 C CA . GLN A 1 91 ? -3.487 10.054 -2.901 1.00 49.00 91 GLN A CA 1
ATOM 659 C C . GLN A 1 91 ? -2.158 10.424 -2.215 1.00 49.00 91 GLN A C 1
ATOM 661 O O . GLN A 1 91 ? -1.545 11.421 -2.593 1.00 49.00 91 GLN A O 1
ATOM 666 N N . PHE A 1 92 ? -1.676 9.625 -1.253 1.00 46.59 92 PHE A N 1
ATOM 667 C CA . PHE A 1 92 ? -0.385 9.854 -0.578 1.00 46.59 92 PHE A CA 1
ATOM 668 C C . PHE A 1 92 ? 0.803 9.202 -1.279 1.00 46.59 92 PHE A C 1
ATOM 670 O O . PHE A 1 92 ? 1.920 9.712 -1.206 1.00 46.59 92 PHE A O 1
ATOM 677 N N . GLU A 1 93 ? 0.590 8.050 -1.909 1.00 45.41 93 GLU A N 1
ATOM 678 C CA . GLU A 1 93 ? 1.680 7.219 -2.433 1.00 45.41 93 GLU A CA 1
ATOM 679 C C . GLU A 1 93 ? 2.175 7.687 -3.808 1.00 45.41 93 GLU A C 1
ATOM 681 O O . GLU A 1 93 ? 3.296 7.396 -4.223 1.00 45.41 93 GLU A O 1
ATOM 686 N N . SER A 1 94 ? 1.363 8.482 -4.497 1.00 44.88 94 SER A N 1
ATOM 687 C CA . SER A 1 94 ? 1.556 8.826 -5.892 1.00 44.88 94 SER A CA 1
ATOM 688 C C . SER A 1 94 ? 1.679 10.351 -6.013 1.00 44.88 94 SER A C 1
ATOM 690 O O . SER A 1 94 ? 0.714 11.048 -6.313 1.00 44.88 94 SER A O 1
ATOM 692 N N . GLY A 1 95 ? 2.874 10.909 -5.769 1.00 49.34 95 GLY A N 1
ATOM 693 C CA . GLY A 1 95 ? 3.169 12.308 -6.137 1.00 49.34 95 GLY A CA 1
ATOM 694 C C . GLY A 1 95 ? 2.879 12.581 -7.629 1.00 49.34 95 GLY A C 1
ATOM 695 O O . GLY A 1 95 ? 2.376 11.711 -8.328 1.00 49.34 95 GLY A O 1
ATOM 696 N N . LYS A 1 96 ? 3.254 13.741 -8.194 1.00 42.59 96 LYS A N 1
ATOM 697 C CA . LYS A 1 96 ? 2.899 14.151 -9.586 1.00 42.59 96 LYS A CA 1
ATOM 698 C C . LYS A 1 96 ? 3.082 13.092 -10.708 1.00 42.59 96 LYS A C 1
ATOM 700 O O . LYS A 1 96 ? 2.511 13.257 -11.777 1.00 42.59 96 LYS A O 1
ATOM 705 N N . GLN A 1 97 ? 3.879 12.036 -10.503 1.00 56.59 97 GLN A N 1
ATOM 706 C CA . GLN A 1 97 ? 4.111 10.944 -11.465 1.00 56.59 97 GLN A CA 1
ATOM 707 C C . GLN A 1 97 ? 3.181 9.723 -11.316 1.00 56.59 97 GLN A C 1
ATOM 709 O O . GLN A 1 97 ? 3.116 8.897 -12.229 1.00 56.59 97 GLN A O 1
ATOM 714 N N . GLY A 1 98 ? 2.462 9.593 -10.203 1.00 77.00 98 GLY A N 1
ATOM 715 C CA . GLY A 1 98 ? 1.395 8.617 -10.014 1.00 77.00 98 GLY A CA 1
ATOM 716 C C . GLY A 1 98 ? 1.722 7.169 -10.398 1.00 77.00 98 GLY A C 1
ATOM 717 O O . GLY A 1 98 ? 2.722 6.578 -9.991 1.00 77.00 98 GLY A O 1
ATOM 718 N N . VAL A 1 99 ? 0.874 6.633 -11.272 1.00 85.44 99 VAL A N 1
ATOM 719 C CA . VAL A 1 99 ? 0.931 5.300 -11.898 1.00 85.44 99 VAL A CA 1
ATOM 720 C C . VAL A 1 99 ? 2.258 5.020 -12.634 1.00 85.44 99 VAL A C 1
ATOM 722 O O . VAL A 1 99 ? 2.628 3.859 -12.826 1.00 85.44 99 VAL A O 1
ATOM 725 N N . SER A 1 100 ? 3.008 6.059 -13.018 1.00 89.62 100 SER A N 1
ATOM 726 C CA . SER A 1 100 ? 4.294 5.950 -13.722 1.00 89.62 100 SER A CA 1
ATOM 727 C C . SER A 1 100 ? 5.531 6.102 -12.828 1.00 89.62 100 SER A C 1
ATOM 729 O O . SER A 1 100 ? 6.646 6.027 -13.344 1.00 89.62 100 SER A O 1
ATOM 731 N N . ALA A 1 101 ? 5.357 6.328 -11.520 1.00 86.44 101 ALA A N 1
ATOM 732 C CA . ALA A 1 101 ? 6.459 6.614 -10.605 1.00 86.44 101 ALA A CA 1
ATOM 733 C C . ALA A 1 101 ? 7.504 5.487 -10.592 1.00 86.44 101 ALA A C 1
ATOM 735 O O . ALA A 1 101 ? 7.155 4.312 -10.487 1.00 86.44 101 ALA A O 1
ATOM 736 N N . ILE A 1 102 ? 8.789 5.846 -10.651 1.00 89.06 102 ILE A N 1
ATOM 737 C CA . ILE A 1 102 ? 9.903 4.894 -10.561 1.00 89.06 102 ILE A CA 1
ATOM 738 C C . ILE A 1 102 ? 10.835 5.317 -9.430 1.00 89.06 102 ILE A C 1
ATOM 740 O O . ILE A 1 102 ? 11.375 6.424 -9.447 1.00 89.06 102 ILE A O 1
ATOM 744 N N . GLY A 1 103 ? 11.040 4.417 -8.476 1.00 86.56 103 GLY A N 1
ATOM 745 C CA . GLY A 1 103 ? 11.981 4.566 -7.374 1.00 86.56 103 GLY A CA 1
ATOM 746 C C . GLY A 1 103 ? 13.158 3.605 -7.501 1.00 86.56 103 GLY A C 1
ATOM 747 O O . GLY A 1 103 ? 13.149 2.668 -8.303 1.00 86.56 103 GLY A O 1
ATOM 748 N N . TYR A 1 104 ? 14.203 3.860 -6.721 1.00 87.31 104 TYR A N 1
ATOM 749 C CA . TYR A 1 104 ? 15.315 2.932 -6.572 1.00 87.31 104 TYR A CA 1
ATOM 750 C C . TYR A 1 104 ? 15.961 3.069 -5.199 1.00 87.31 104 TYR A C 1
ATOM 752 O O . TYR A 1 104 ? 16.337 4.170 -4.789 1.00 87.31 104 TYR A O 1
ATOM 760 N N . ASP A 1 105 ? 16.196 1.933 -4.553 1.00 81.44 105 ASP A N 1
ATOM 761 C CA . ASP A 1 105 ? 17.076 1.839 -3.398 1.00 81.44 105 ASP A CA 1
ATOM 762 C C . ASP A 1 105 ? 17.871 0.514 -3.382 1.00 81.44 105 ASP A C 1
ATOM 764 O O . ASP A 1 105 ? 17.649 -0.422 -4.161 1.00 81.44 105 ASP A O 1
ATOM 768 N N . LYS A 1 106 ? 18.872 0.439 -2.498 1.00 76.94 106 LYS A N 1
ATOM 769 C CA . LYS A 1 106 ? 19.815 -0.690 -2.436 1.00 76.94 106 LYS A CA 1
ATOM 770 C C . LYS A 1 106 ? 19.219 -1.979 -1.861 1.00 76.94 106 LYS A C 1
ATOM 772 O O . LYS A 1 106 ? 19.778 -3.039 -2.131 1.00 76.94 106 LYS A O 1
ATOM 777 N N . ASN A 1 107 ? 18.129 -1.901 -1.110 1.00 74.62 107 ASN A N 1
ATOM 778 C CA . ASN A 1 107 ? 17.488 -3.027 -0.440 1.00 74.62 107 ASN A CA 1
ATOM 779 C C . ASN A 1 107 ? 16.296 -3.552 -1.252 1.00 74.62 107 ASN A C 1
ATOM 781 O O . ASN A 1 107 ? 16.174 -4.765 -1.416 1.00 74.62 107 ASN A O 1
ATOM 785 N N . GLY A 1 108 ? 15.485 -2.661 -1.827 1.00 68.69 108 GLY A N 1
ATOM 786 C CA . GLY A 1 108 ? 14.266 -2.987 -2.580 1.00 68.69 108 GLY A CA 1
ATOM 787 C C . GLY A 1 108 ? 14.470 -3.129 -4.082 1.00 68.69 108 GLY A C 1
ATOM 788 O O . GLY A 1 108 ? 13.719 -3.835 -4.759 1.00 68.69 108 GLY A O 1
ATOM 789 N N . GLY A 1 109 ? 15.545 -2.537 -4.608 1.00 88.19 109 GLY A N 1
ATOM 790 C CA . GLY A 1 109 ? 15.803 -2.502 -6.049 1.00 88.19 109 GLY A CA 1
ATOM 791 C C . GLY A 1 109 ? 15.030 -1.385 -6.712 1.00 88.19 109 GLY A C 1
ATOM 792 O O . GLY A 1 109 ? 14.647 -0.414 -6.066 1.00 88.19 109 GLY A O 1
ATOM 793 N N . THR A 1 110 ? 14.829 -1.504 -8.019 1.00 92.06 110 THR A N 1
ATOM 794 C CA . THR A 1 110 ? 13.923 -0.602 -8.730 1.00 92.06 110 THR A CA 1
ATOM 795 C C . THR A 1 110 ? 12.482 -0.900 -8.310 1.00 92.06 110 THR A C 1
ATOM 797 O O . THR A 1 110 ? 12.087 -2.070 -8.246 1.00 92.06 110 THR A O 1
ATOM 800 N N . SER A 1 111 ? 11.713 0.140 -8.009 1.00 90.31 111 SER A N 1
ATOM 801 C CA . SER A 1 111 ? 10.309 0.077 -7.594 1.00 90.31 111 SER A CA 1
ATOM 802 C C . SER A 1 111 ? 9.430 0.874 -8.554 1.00 90.31 111 SER A C 1
ATOM 804 O O . SER A 1 111 ? 9.878 1.864 -9.133 1.00 90.31 111 SER A O 1
ATOM 806 N N . TYR A 1 112 ? 8.187 0.432 -8.747 1.00 89.56 112 TYR A N 1
ATOM 807 C CA . TYR A 1 112 ? 7.360 0.889 -9.864 1.00 89.56 112 TYR A CA 1
ATOM 808 C C . TYR A 1 112 ? 5.915 1.206 -9.464 1.00 89.56 112 TYR A C 1
ATOM 810 O O . TYR A 1 112 ? 5.291 0.473 -8.696 1.00 89.56 112 TYR A O 1
ATOM 818 N N . GLY A 1 113 ? 5.360 2.257 -10.058 1.00 88.06 113 GLY A N 1
ATOM 819 C CA . GLY A 1 113 ? 3.948 2.610 -9.976 1.00 88.06 113 GLY A CA 1
ATOM 820 C C . GLY A 1 113 ? 3.518 3.299 -8.690 1.00 88.06 113 GLY A C 1
ATOM 821 O O . GLY A 1 113 ? 4.334 3.615 -7.823 1.00 88.06 113 GLY A O 1
ATOM 822 N N . ALA A 1 114 ? 2.207 3.501 -8.573 1.00 81.06 114 ALA A N 1
ATOM 823 C CA . ALA A 1 114 ? 1.584 4.205 -7.457 1.00 81.06 114 ALA A CA 1
ATOM 824 C C . ALA A 1 114 ? 1.882 3.525 -6.114 1.00 81.06 114 ALA A C 1
ATOM 826 O O . ALA A 1 114 ? 2.138 4.208 -5.138 1.00 81.06 114 ALA A O 1
ATOM 827 N N . TYR A 1 115 ? 1.948 2.191 -6.093 1.00 79.06 115 TYR A N 1
ATOM 828 C CA . TYR A 1 115 ? 2.212 1.400 -4.884 1.00 79.06 115 TYR A CA 1
ATOM 829 C C . TYR A 1 115 ? 3.682 0.985 -4.720 1.00 79.06 115 TYR A C 1
ATOM 831 O O . TYR A 1 115 ? 3.991 0.155 -3.867 1.00 79.06 115 TYR A O 1
ATOM 839 N N . GLN A 1 116 ? 4.583 1.509 -5.564 1.00 84.69 116 GLN A N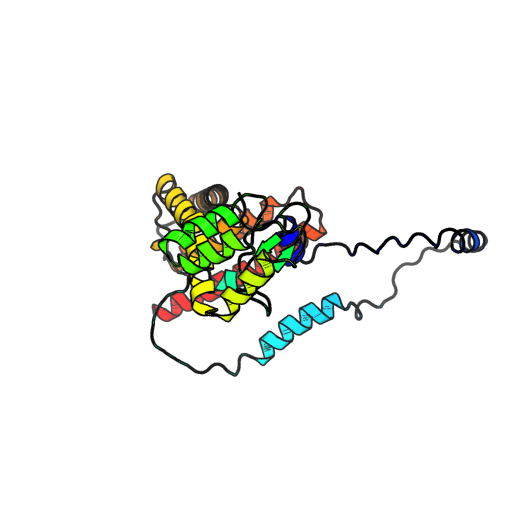 1
ATOM 840 C CA . GLN A 1 116 ? 6.017 1.194 -5.564 1.00 84.69 116 GLN A CA 1
ATOM 841 C C . GLN A 1 116 ? 6.330 -0.303 -5.462 1.00 84.69 116 GLN A C 1
ATOM 843 O O . GLN A 1 116 ? 7.073 -0.756 -4.593 1.00 84.69 116 GLN A O 1
ATOM 848 N N . ILE A 1 117 ? 5.792 -1.077 -6.402 1.00 85.06 117 ILE A N 1
ATOM 849 C CA . ILE A 1 117 ? 5.996 -2.521 -6.501 1.00 85.06 117 ILE A CA 1
ATOM 850 C C . ILE A 1 117 ? 7.496 -2.803 -6.657 1.00 85.06 117 ILE A C 1
ATOM 852 O O . ILE A 1 117 ? 8.088 -2.518 -7.700 1.00 85.06 117 ILE A O 1
ATOM 856 N N . ALA A 1 118 ? 8.112 -3.336 -5.602 1.00 84.31 118 ALA A N 1
ATOM 857 C CA . ALA A 1 118 ? 9.549 -3.572 -5.539 1.00 84.31 118 ALA A CA 1
ATOM 858 C C . ALA A 1 118 ? 9.978 -4.811 -6.346 1.00 84.31 118 ALA A C 1
ATOM 860 O O . ALA A 1 118 ? 9.322 -5.858 -6.333 1.00 84.31 118 ALA A O 1
ATOM 861 N N . SER A 1 119 ? 11.123 -4.701 -7.022 1.00 87.50 119 SER A N 1
ATOM 862 C CA . SER A 1 119 ? 11.676 -5.765 -7.870 1.00 87.50 119 SER A CA 1
ATOM 863 C C . SER A 1 119 ? 12.411 -6.860 -7.092 1.00 87.50 119 SER A C 1
ATOM 865 O O . SER A 1 119 ? 12.223 -8.037 -7.388 1.00 87.50 119 SER A O 1
ATOM 867 N N . ARG A 1 120 ? 13.214 -6.523 -6.071 1.00 83.38 120 ARG A N 1
ATOM 868 C CA . ARG A 1 120 ? 13.999 -7.521 -5.314 1.00 83.38 120 ARG A CA 1
ATOM 869 C C . ARG A 1 120 ? 13.185 -8.580 -4.557 1.00 83.38 120 ARG A C 1
ATOM 871 O O . ARG A 1 120 ? 13.617 -9.728 -4.571 1.00 83.38 120 ARG A O 1
ATOM 878 N N . PRO A 1 121 ? 12.050 -8.272 -3.899 1.00 79.12 121 PRO A N 1
ATOM 879 C CA . PRO A 1 121 ? 11.289 -9.290 -3.172 1.00 79.12 121 PRO A CA 1
ATOM 880 C C . PRO A 1 121 ? 10.469 -10.224 -4.083 1.00 79.12 121 PRO A C 1
ATOM 882 O O . PRO A 1 121 ? 9.739 -11.070 -3.572 1.00 79.12 121 PRO A O 1
ATOM 885 N N . GLY A 1 122 ? 10.551 -10.075 -5.412 1.00 84.31 122 GLY A N 1
ATOM 886 C CA . GLY A 1 122 ? 9.783 -10.871 -6.378 1.00 84.31 122 GLY A CA 1
ATOM 887 C C . GLY A 1 122 ? 8.338 -10.399 -6.573 1.00 84.31 122 GLY A C 1
ATOM 888 O O . GLY A 1 122 ? 7.585 -11.002 -7.336 1.00 84.31 122 GLY A O 1
ATOM 889 N N . THR A 1 123 ? 7.924 -9.308 -5.922 1.00 84.94 123 THR A N 1
ATOM 890 C CA . THR A 1 123 ? 6.561 -8.776 -6.061 1.00 84.94 123 THR A CA 1
ATOM 891 C C . THR A 1 123 ? 6.288 -8.253 -7.471 1.00 84.94 123 THR A C 1
ATOM 893 O O . THR A 1 123 ? 5.166 -8.373 -7.958 1.00 84.94 123 THR A O 1
ATOM 896 N N . MET A 1 124 ? 7.308 -7.736 -8.165 1.00 91.50 124 MET A N 1
ATOM 897 C CA . MET A 1 124 ? 7.172 -7.369 -9.577 1.00 91.50 124 MET A CA 1
ATOM 898 C C . MET A 1 124 ? 6.865 -8.581 -10.468 1.00 91.50 124 MET A C 1
ATOM 900 O O . MET A 1 124 ? 5.991 -8.502 -11.327 1.00 91.50 124 MET A O 1
ATOM 904 N N . ASP A 1 125 ? 7.500 -9.728 -10.226 1.00 92.75 125 ASP A N 1
ATOM 905 C CA . ASP A 1 125 ? 7.216 -10.948 -10.992 1.00 92.75 125 ASP A CA 1
ATOM 906 C C . ASP A 1 125 ? 5.778 -11.426 -10.754 1.00 92.75 125 ASP A C 1
ATOM 908 O O . ASP A 1 125 ? 5.094 -11.865 -11.680 1.00 92.75 125 ASP A O 1
ATOM 912 N N . GLN A 1 126 ? 5.277 -11.276 -9.524 1.00 91.19 126 GLN A N 1
ATOM 913 C CA . GLN A 1 126 ? 3.875 -11.545 -9.195 1.00 91.19 126 GLN A CA 1
ATOM 914 C C . GLN A 1 126 ? 2.925 -10.581 -9.912 1.00 91.19 126 GLN A C 1
ATOM 916 O O . GLN A 1 126 ? 1.893 -11.025 -10.414 1.00 91.19 126 GLN A O 1
ATOM 921 N N . PHE A 1 127 ? 3.269 -9.294 -10.003 1.00 94.56 127 PHE A N 1
ATOM 922 C CA . PHE A 1 127 ? 2.472 -8.311 -10.739 1.00 94.56 127 PHE A CA 1
ATOM 923 C C . PHE A 1 127 ? 2.425 -8.631 -12.236 1.00 94.56 127 PHE A C 1
ATOM 925 O O . PHE A 1 127 ? 1.351 -8.704 -12.828 1.00 94.56 127 PHE A O 1
ATOM 932 N N . ILE A 1 128 ? 3.573 -8.926 -12.845 1.00 96.88 128 ILE A N 1
ATOM 933 C CA . ILE A 1 128 ? 3.655 -9.373 -14.240 1.00 96.88 128 ILE A CA 1
ATOM 934 C C . ILE A 1 128 ? 2.854 -10.671 -14.447 1.00 96.88 128 ILE A C 1
ATOM 936 O O . ILE A 1 128 ? 2.196 -10.846 -15.475 1.00 96.88 128 ILE A O 1
ATOM 940 N N . SER A 1 129 ? 2.880 -11.591 -13.477 1.00 96.50 129 SER A N 1
ATOM 941 C CA . SER A 1 129 ? 2.072 -12.812 -13.515 1.00 96.50 129 SER A CA 1
ATOM 942 C C . SER A 1 129 ? 0.572 -12.508 -13.499 1.00 96.50 129 SER A C 1
ATOM 944 O O . SER A 1 129 ? -0.167 -13.008 -14.347 1.00 96.50 129 SER A O 1
ATOM 946 N N . PHE A 1 130 ? 0.147 -11.622 -12.595 1.00 95.62 130 PHE A N 1
ATOM 947 C CA . PHE A 1 130 ? -1.221 -11.122 -12.483 1.00 95.62 130 PHE A CA 1
ATOM 948 C C . PHE A 1 130 ? -1.711 -10.469 -13.785 1.00 95.62 130 PHE A C 1
ATOM 950 O O . PHE A 1 130 ? -2.839 -10.721 -14.213 1.00 95.62 130 PHE A O 1
ATOM 957 N N . LEU A 1 131 ? -0.851 -9.707 -14.469 1.00 97.50 131 LEU A N 1
ATOM 958 C CA . LEU A 1 131 ? -1.183 -9.095 -15.755 1.00 97.50 131 LEU A CA 1
ATOM 959 C C . LEU A 1 131 ? -1.438 -10.122 -16.868 1.00 97.50 131 LEU A C 1
ATOM 961 O O . LEU A 1 131 ? -2.235 -9.829 -17.754 1.00 97.50 131 LEU A O 1
ATOM 965 N N . ASN A 1 132 ? -0.856 -11.330 -16.832 1.00 95.12 132 ASN A N 1
ATOM 966 C CA . ASN A 1 132 ? -1.075 -12.328 -17.895 1.00 95.12 132 ASN A CA 1
ATOM 967 C C . ASN A 1 132 ? -2.556 -12.706 -18.068 1.00 95.12 132 ASN A C 1
ATOM 969 O O . ASN A 1 132 ? -2.948 -13.095 -19.161 1.00 95.12 132 ASN A O 1
ATOM 973 N N . GLY A 1 133 ? -3.370 -12.615 -17.011 1.00 92.62 133 GLY A N 1
ATOM 974 C CA . GLY A 1 133 ? -4.804 -12.918 -17.070 1.00 92.62 133 GLY A CA 1
ATOM 975 C C . GLY A 1 133 ? -5.704 -11.710 -17.347 1.00 92.62 133 GLY A C 1
ATOM 976 O O . GLY A 1 133 ? -6.914 -11.884 -17.458 1.00 92.62 133 GLY A O 1
ATOM 977 N N . LYS A 1 134 ? -5.147 -10.494 -17.403 1.00 94.94 134 LYS A N 1
ATOM 978 C CA . LYS A 1 134 ? -5.917 -9.238 -17.462 1.00 94.94 134 LYS A CA 1
ATOM 979 C C . LYS A 1 134 ? -5.506 -8.339 -18.621 1.00 94.94 134 LYS A C 1
ATOM 981 O O . LYS A 1 134 ? -6.370 -7.896 -19.359 1.00 94.94 134 LYS A O 1
ATOM 986 N N . GLU A 1 135 ? -4.205 -8.118 -18.793 1.00 97.56 135 GLU A N 1
ATOM 987 C CA . GLU A 1 135 ? -3.611 -7.363 -19.902 1.00 97.56 135 GLU A CA 1
ATOM 988 C C . GLU A 1 135 ? -2.365 -8.103 -20.428 1.00 97.56 135 GLU A C 1
ATOM 990 O O . GLU A 1 135 ? -1.223 -7.709 -20.149 1.00 97.56 135 GLU A O 1
ATOM 995 N N . PRO A 1 136 ? -2.544 -9.201 -21.191 1.00 97.88 136 PRO A N 1
ATOM 996 C CA . PRO A 1 136 ? -1.436 -10.056 -21.618 1.00 97.88 136 PRO A CA 1
ATOM 997 C C . PRO A 1 136 ? -0.357 -9.307 -22.410 1.00 97.88 136 PRO A C 1
ATOM 999 O O . PRO A 1 136 ? 0.828 -9.602 -22.268 1.00 97.88 136 PRO A O 1
ATOM 1002 N N . ARG A 1 137 ? -0.740 -8.303 -23.213 1.00 98.38 137 ARG A N 1
ATOM 1003 C CA . ARG A 1 137 ? 0.212 -7.501 -24.000 1.00 98.38 137 ARG A CA 1
ATOM 1004 C C . ARG A 1 137 ? 1.168 -6.708 -23.107 1.00 98.38 137 ARG A C 1
ATOM 1006 O O . ARG A 1 137 ? 2.363 -6.673 -23.390 1.00 98.38 137 ARG A O 1
ATOM 1013 N N . TRP A 1 138 ? 0.670 -6.110 -22.025 1.00 98.50 138 TRP A N 1
ATOM 1014 C CA . TRP A 1 138 ? 1.511 -5.394 -21.061 1.00 98.50 138 TRP A CA 1
ATOM 1015 C C . TRP A 1 138 ? 2.421 -6.349 -20.295 1.00 98.50 138 TRP A C 1
ATOM 1017 O O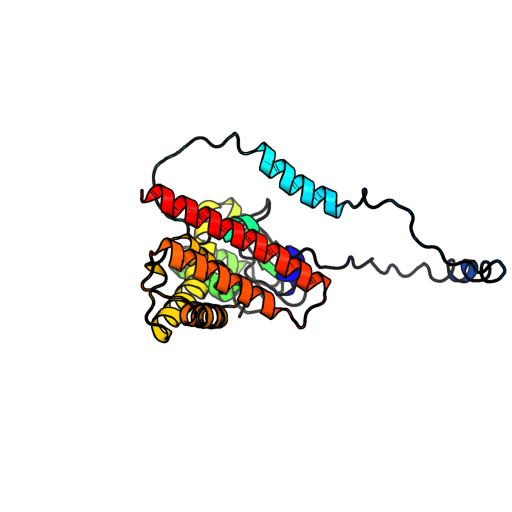 . TRP A 1 138 ? 3.600 -6.054 -20.121 1.00 98.50 138 TRP A O 1
ATOM 1027 N N . ALA A 1 139 ? 1.916 -7.527 -19.917 1.00 98.31 139 ALA A N 1
ATOM 1028 C CA . ALA A 1 139 ? 2.739 -8.557 -19.291 1.00 98.31 139 ALA A CA 1
ATOM 1029 C C . ALA A 1 139 ? 3.896 -9.001 -20.205 1.00 98.31 139 ALA A C 1
ATOM 1031 O O . ALA A 1 139 ? 5.035 -9.100 -19.754 1.00 98.31 139 ALA A O 1
ATOM 1032 N N . VAL A 1 140 ? 3.621 -9.235 -21.494 1.00 98.50 140 VAL A N 1
ATOM 1033 C CA . VAL A 1 140 ? 4.642 -9.592 -22.494 1.00 98.50 140 VAL A CA 1
ATOM 1034 C C . VAL A 1 140 ? 5.657 -8.465 -22.673 1.00 98.50 140 VAL A C 1
ATOM 1036 O O . VAL A 1 140 ? 6.854 -8.739 -22.662 1.00 98.50 140 VAL A O 1
ATOM 1039 N N . ALA A 1 141 ? 5.207 -7.213 -22.781 1.00 98.50 141 ALA A N 1
ATOM 1040 C CA . ALA A 1 141 ? 6.097 -6.064 -22.924 1.00 98.50 141 ALA A CA 1
ATOM 1041 C C . ALA A 1 141 ? 7.042 -5.911 -21.718 1.00 98.50 141 ALA A C 1
ATOM 1043 O O . ALA A 1 141 ? 8.248 -5.768 -21.903 1.00 98.50 141 ALA A O 1
ATOM 1044 N N . LEU A 1 142 ? 6.519 -6.010 -20.490 1.00 98.19 142 LEU A N 1
ATOM 1045 C CA . LEU A 1 142 ? 7.326 -5.933 -19.267 1.00 98.19 142 LEU A CA 1
ATOM 1046 C C . LEU A 1 142 ? 8.317 -7.100 -19.155 1.00 98.19 142 LEU A C 1
ATOM 1048 O O . LEU A 1 142 ? 9.461 -6.891 -18.772 1.00 98.19 142 LEU A O 1
ATOM 1052 N N . LYS A 1 143 ? 7.921 -8.322 -19.539 1.00 97.88 143 LYS A N 1
ATOM 1053 C CA . LYS A 1 143 ? 8.841 -9.474 -19.589 1.00 97.88 143 LYS A CA 1
ATOM 1054 C C . LYS A 1 143 ? 9.954 -9.277 -20.620 1.00 97.88 143 LYS A C 1
ATOM 1056 O O . LYS A 1 143 ? 11.106 -9.596 -20.342 1.00 97.88 143 LYS A O 1
ATOM 1061 N N . ALA A 1 144 ? 9.613 -8.764 -21.802 1.00 98.12 144 ALA A N 1
ATOM 1062 C CA . ALA A 1 144 ? 10.568 -8.519 -22.881 1.00 98.12 144 ALA A CA 1
ATOM 1063 C C . ALA A 1 144 ? 11.573 -7.406 -22.539 1.00 98.12 144 ALA A C 1
ATOM 1065 O O . ALA A 1 144 ? 12.692 -7.428 -23.043 1.00 98.12 144 ALA A O 1
ATOM 1066 N N . ALA A 1 145 ? 11.200 -6.480 -21.651 1.00 97.88 145 ALA A N 1
ATOM 1067 C CA . ALA A 1 145 ? 12.065 -5.412 -21.155 1.00 97.88 145 ALA A CA 1
ATOM 1068 C C . ALA A 1 145 ? 13.222 -5.900 -20.256 1.00 97.88 145 ALA A C 1
ATOM 1070 O O . ALA A 1 145 ? 14.089 -5.111 -19.885 1.00 97.88 145 ALA A O 1
ATOM 1071 N N . GLY A 1 146 ? 13.247 -7.185 -19.888 1.00 96.06 146 GLY A N 1
ATOM 1072 C CA . GLY A 1 146 ? 14.321 -7.779 -19.099 1.00 96.06 146 GLY A CA 1
ATOM 1073 C C . GLY A 1 146 ? 14.125 -7.654 -17.581 1.00 96.06 146 GLY A C 1
ATOM 1074 O O . GLY A 1 146 ? 12.998 -7.521 -17.101 1.00 96.06 146 GLY A O 1
ATOM 1075 N N . PRO A 1 147 ? 15.206 -7.768 -16.785 1.00 96.06 147 PRO A N 1
ATOM 1076 C CA . PRO A 1 147 ? 15.113 -7.807 -15.329 1.00 96.06 147 PRO A CA 1
ATOM 1077 C C . PRO A 1 147 ? 14.457 -6.560 -14.727 1.00 96.06 147 PRO A C 1
ATOM 1079 O O . PRO A 1 147 ? 14.854 -5.429 -15.005 1.00 96.06 147 PRO A O 1
ATOM 1082 N N . ALA A 1 148 ? 13.510 -6.773 -13.809 1.00 94.62 148 ALA A N 1
ATOM 1083 C CA . ALA A 1 148 ? 12.810 -5.687 -13.129 1.00 94.62 148 ALA A CA 1
ATOM 1084 C C . ALA A 1 148 ? 13.724 -4.801 -12.270 1.00 94.62 148 ALA A C 1
ATOM 1086 O O . ALA A 1 148 ? 13.449 -3.620 -12.080 1.00 94.62 148 ALA A O 1
ATOM 1087 N N . ASN A 1 149 ? 14.798 -5.358 -11.717 1.00 94.81 149 ASN A N 1
ATOM 1088 C CA . ASN A 1 149 ? 15.765 -4.590 -10.945 1.00 94.81 149 ASN A CA 1
ATOM 1089 C C . ASN A 1 149 ? 16.875 -4.082 -11.869 1.00 94.81 149 ASN A C 1
ATOM 1091 O O . ASN A 1 149 ? 17.829 -4.809 -12.141 1.00 94.81 149 ASN A O 1
ATOM 1095 N N . THR A 1 150 ? 16.778 -2.833 -12.319 1.00 95.62 150 THR A N 1
ATOM 1096 C CA . THR A 1 150 ? 17.786 -2.233 -13.209 1.00 95.62 150 THR A CA 1
ATOM 1097 C C . THR A 1 150 ? 18.941 -1.582 -12.450 1.00 95.62 150 THR A C 1
ATOM 1099 O O . THR A 1 150 ? 19.853 -1.023 -13.058 1.00 95.62 150 THR A O 1
ATOM 1102 N N . GLY A 1 151 ? 18.909 -1.597 -11.112 1.00 93.88 151 GLY A N 1
ATOM 1103 C CA . GLY A 1 151 ? 19.895 -0.892 -10.291 1.00 93.88 151 GLY A CA 1
ATOM 1104 C C . GLY A 1 151 ? 19.755 0.637 -10.326 1.00 93.88 151 GLY A C 1
ATOM 1105 O O . GLY A 1 151 ? 20.624 1.339 -9.809 1.00 93.88 151 GLY A O 1
ATOM 1106 N N . SER A 1 152 ? 18.699 1.168 -10.954 1.00 93.31 152 SER A N 1
ATOM 1107 C CA . SER A 1 152 ? 18.420 2.603 -11.048 1.00 93.31 152 SER A CA 1
ATOM 1108 C C . SER A 1 152 ? 16.944 2.869 -11.384 1.00 93.31 152 SER A C 1
ATOM 1110 O O . SER A 1 152 ? 16.139 1.945 -11.450 1.00 93.31 152 SER A O 1
ATOM 1112 N N . THR A 1 153 ? 16.585 4.131 -11.636 1.00 92.31 153 THR A N 1
ATOM 1113 C CA . THR A 1 153 ? 15.263 4.543 -12.151 1.00 92.31 153 THR A CA 1
ATOM 1114 C C . THR A 1 153 ? 15.182 4.576 -13.691 1.00 92.31 153 THR A C 1
ATOM 1116 O O . THR A 1 153 ? 14.196 5.047 -14.273 1.00 92.31 153 THR A O 1
ATOM 1119 N N . ARG A 1 154 ? 16.235 4.096 -14.367 1.00 96.06 154 ARG A N 1
ATOM 1120 C CA . ARG A 1 154 ? 16.419 4.093 -15.828 1.00 96.06 154 ARG A CA 1
ATOM 1121 C C . ARG A 1 154 ? 16.654 2.674 -16.359 1.00 96.06 154 ARG A C 1
ATOM 1123 O O . ARG A 1 154 ? 16.983 1.772 -15.586 1.00 96.06 154 ARG A O 1
ATOM 1130 N N . GLY A 1 155 ? 16.502 2.509 -17.672 1.00 97.00 155 GLY A N 1
ATOM 1131 C CA . GLY A 1 155 ? 16.663 1.247 -18.397 1.00 97.00 155 GLY A CA 1
ATOM 1132 C C . GLY A 1 155 ? 15.367 0.791 -19.064 1.00 97.00 155 GLY A C 1
ATOM 1133 O O . GLY A 1 155 ? 14.313 1.397 -18.857 1.00 97.00 155 GLY A O 1
ATOM 1134 N N . ASP A 1 156 ? 15.459 -0.311 -19.806 1.00 98.19 156 ASP A N 1
ATOM 1135 C CA . ASP A 1 156 ? 14.373 -0.828 -20.642 1.00 98.19 156 ASP A CA 1
ATOM 1136 C C . ASP A 1 156 ? 13.086 -1.079 -19.844 1.00 98.19 156 ASP A C 1
ATOM 1138 O O . ASP A 1 156 ? 12.014 -0.630 -20.247 1.00 98.19 156 ASP A O 1
ATOM 1142 N N . MET A 1 157 ? 13.174 -1.710 -18.665 1.00 98.06 157 MET A N 1
ATOM 1143 C CA . MET A 1 157 ? 12.000 -1.936 -17.811 1.00 98.06 157 MET A CA 1
ATOM 1144 C C . MET A 1 157 ? 11.340 -0.617 -17.345 1.00 98.06 157 MET A C 1
ATOM 1146 O O . MET A 1 157 ? 10.137 -0.457 -17.573 1.00 98.06 157 MET A O 1
ATOM 1150 N N . PRO A 1 158 ? 12.050 0.366 -16.745 1.00 97.94 158 PRO A N 1
ATOM 1151 C CA . PRO A 1 158 ? 11.480 1.688 -16.464 1.00 97.94 158 PRO A CA 1
ATOM 1152 C C . PRO A 1 158 ? 10.891 2.412 -17.679 1.00 97.94 158 PRO A C 1
ATOM 1154 O O . PRO A 1 158 ? 9.873 3.096 -17.540 1.00 97.94 158 PRO A O 1
ATOM 1157 N N . ASP A 1 159 ? 11.497 2.282 -18.859 1.00 98.38 159 ASP A N 1
ATOM 1158 C CA . ASP A 1 159 ? 10.996 2.914 -20.083 1.00 98.38 159 ASP A CA 1
ATOM 1159 C C . ASP A 1 159 ? 9.695 2.273 -20.573 1.00 98.38 159 ASP A C 1
ATOM 1161 O O . ASP A 1 159 ? 8.725 2.989 -20.847 1.00 98.38 159 ASP A O 1
ATOM 1165 N N . VAL A 1 160 ? 9.627 0.939 -20.591 1.00 98.62 160 VAL A N 1
ATOM 1166 C CA . VAL A 1 160 ? 8.408 0.189 -20.923 1.00 98.62 160 VAL A CA 1
ATOM 1167 C C . VAL A 1 160 ? 7.302 0.463 -19.906 1.00 98.62 160 VAL A C 1
ATOM 1169 O O . VAL A 1 160 ? 6.169 0.727 -20.309 1.00 98.62 160 VAL A O 1
ATOM 1172 N N . TRP A 1 161 ? 7.615 0.503 -18.608 1.00 98.25 161 TRP A N 1
ATOM 1173 C CA . TRP A 1 161 ? 6.645 0.856 -17.567 1.00 98.25 161 TRP A CA 1
ATOM 1174 C C . TRP A 1 161 ? 6.017 2.229 -17.811 1.00 98.25 161 TRP A C 1
ATOM 1176 O O . TRP A 1 161 ? 4.794 2.375 -17.817 1.00 98.25 161 TRP A O 1
ATOM 1186 N N . ARG A 1 162 ? 6.851 3.250 -18.053 1.00 97.25 162 ARG A N 1
ATOM 1187 C CA . ARG A 1 162 ? 6.371 4.604 -18.361 1.00 97.25 162 ARG A CA 1
ATOM 1188 C C . ARG A 1 162 ? 5.579 4.643 -19.664 1.00 97.25 162 ARG A C 1
ATOM 1190 O O . ARG A 1 162 ? 4.633 5.416 -19.762 1.00 97.25 162 ARG A O 1
ATOM 1197 N N . SER A 1 163 ? 5.950 3.832 -20.654 1.00 97.94 163 SER A N 1
ATOM 1198 C CA . SER A 1 163 ? 5.200 3.718 -21.905 1.00 97.94 163 SER A CA 1
ATOM 1199 C C . SER A 1 163 ? 3.794 3.176 -21.669 1.00 97.94 163 SER A C 1
ATOM 1201 O O . SER A 1 163 ? 2.837 3.794 -22.122 1.00 97.94 163 SER A O 1
ATOM 1203 N N . ILE A 1 164 ? 3.658 2.089 -20.908 1.00 97.69 164 ILE A N 1
ATOM 1204 C CA . ILE A 1 164 ? 2.359 1.508 -20.540 1.00 97.69 164 ILE A CA 1
ATOM 1205 C C . ILE A 1 164 ? 1.520 2.518 -19.747 1.00 97.69 164 ILE A C 1
ATOM 1207 O O . ILE A 1 164 ? 0.353 2.740 -20.062 1.00 97.69 164 ILE A O 1
ATOM 1211 N N . ALA A 1 165 ? 2.131 3.195 -18.768 1.00 93.62 165 ALA A N 1
ATOM 1212 C CA . ALA A 1 165 ? 1.449 4.204 -17.962 1.00 93.62 165 ALA A CA 1
ATOM 1213 C C . ALA A 1 165 ? 0.963 5.414 -18.777 1.00 93.62 165 ALA A C 1
ATOM 1215 O O . ALA A 1 165 ? -0.042 6.012 -18.417 1.00 93.62 165 ALA A O 1
ATOM 1216 N N . ARG A 1 166 ? 1.649 5.778 -19.869 1.00 94.94 166 ARG A N 1
ATOM 1217 C CA . ARG A 1 166 ? 1.174 6.814 -20.804 1.00 94.94 166 ARG A CA 1
ATOM 1218 C C . ARG A 1 166 ? 0.091 6.308 -21.749 1.00 94.94 166 ARG A C 1
ATOM 1220 O O . ARG A 1 166 ? -0.744 7.095 -22.171 1.00 94.94 166 ARG A O 1
ATOM 1227 N N . GLU A 1 167 ? 0.143 5.031 -22.111 1.00 95.56 167 GLU A N 1
ATOM 1228 C CA . GLU A 1 167 ? -0.776 4.432 -23.073 1.00 95.56 167 GLU A CA 1
ATOM 1229 C C . GLU A 1 167 ? -2.213 4.391 -22.540 1.00 95.56 167 GLU A C 1
ATOM 1231 O O . GLU A 1 167 ? -3.141 4.792 -23.237 1.00 95.56 167 GLU A O 1
ATOM 1236 N N . ASN A 1 168 ? -2.393 3.939 -21.296 1.00 92.75 168 ASN A N 1
ATOM 1237 C CA . ASN A 1 168 ? -3.683 3.974 -20.614 1.00 92.75 168 ASN A CA 1
ATOM 1238 C C . ASN A 1 168 ? -3.479 4.116 -19.090 1.00 92.75 168 ASN A C 1
ATOM 1240 O O . ASN A 1 168 ? -3.435 3.107 -18.373 1.00 92.75 168 ASN A O 1
ATOM 1244 N N . PRO A 1 169 ? -3.312 5.353 -18.582 1.00 87.06 169 PRO A N 1
ATOM 1245 C CA . PRO A 1 169 ? -3.000 5.601 -17.174 1.00 87.06 169 PRO A CA 1
ATOM 1246 C C . PRO A 1 169 ? -4.095 5.109 -16.227 1.00 87.06 169 PRO A C 1
ATOM 1248 O O . PRO A 1 169 ? -3.777 4.571 -15.166 1.00 87.06 169 PRO A O 1
ATOM 1251 N N . GLU A 1 170 ? -5.365 5.256 -16.611 1.00 85.88 170 GLU A N 1
ATOM 1252 C CA . GLU A 1 170 ? -6.511 4.830 -15.803 1.00 85.88 170 GLU A CA 1
ATOM 1253 C C . GLU A 1 170 ? -6.498 3.314 -15.622 1.00 85.88 170 GLU A C 1
ATOM 1255 O O . GLU A 1 170 ? -6.394 2.824 -14.497 1.00 85.88 170 GLU A O 1
ATOM 1260 N N . ARG A 1 171 ? -6.477 2.562 -16.729 1.00 92.38 171 ARG A N 1
ATOM 1261 C CA . ARG A 1 171 ? -6.483 1.098 -16.682 1.00 92.38 171 ARG A CA 1
ATOM 1262 C C . ARG A 1 171 ? -5.240 0.538 -15.995 1.00 92.38 171 ARG A C 1
ATOM 1264 O O . ARG A 1 171 ? -5.333 -0.430 -15.241 1.00 92.38 171 ARG A O 1
ATOM 1271 N N . PHE A 1 172 ? -4.069 1.134 -16.218 1.00 93.69 172 PHE A N 1
ATOM 1272 C CA . PHE A 1 172 ? -2.850 0.665 -15.563 1.00 93.69 172 PHE A CA 1
ATOM 1273 C C . PHE A 1 172 ? -2.852 0.962 -14.058 1.00 93.69 172 PHE A C 1
ATOM 1275 O O . PHE A 1 172 ? -2.426 0.115 -13.271 1.00 93.69 172 PHE A O 1
ATOM 1282 N N . GLY A 1 173 ? -3.401 2.107 -13.640 1.00 85.75 173 GLY A N 1
ATOM 1283 C CA . GLY A 1 173 ? -3.635 2.423 -12.231 1.00 85.75 173 GLY A CA 1
ATOM 1284 C C . GLY A 1 173 ? -4.631 1.469 -11.567 1.00 85.75 173 GLY A C 1
ATOM 1285 O O . GLY A 1 173 ? -4.369 0.974 -10.470 1.00 85.75 173 GLY A O 1
ATOM 1286 N N . GLU A 1 174 ? -5.733 1.141 -12.247 1.00 85.06 174 GLU A N 1
ATOM 1287 C CA . GLU A 1 174 ? -6.696 0.137 -11.782 1.00 85.06 174 GLU A CA 1
ATOM 1288 C C . GLU A 1 174 ? -6.044 -1.225 -11.566 1.00 85.06 174 GLU A C 1
ATOM 1290 O O . GLU A 1 174 ? -6.233 -1.822 -10.513 1.00 85.06 174 GLU A O 1
ATOM 1295 N N . LEU A 1 175 ? -5.234 -1.706 -12.511 1.00 91.75 175 LEU A N 1
ATOM 1296 C CA . LEU A 1 175 ? -4.563 -3.001 -12.377 1.00 91.75 175 LEU A CA 1
ATOM 1297 C C . LEU A 1 175 ? -3.549 -3.025 -11.242 1.00 91.75 175 LEU A C 1
ATOM 1299 O O . LEU A 1 175 ? -3.435 -4.040 -10.555 1.00 91.75 175 LEU A O 1
ATOM 1303 N N . GLN A 1 176 ? -2.822 -1.926 -11.030 1.00 87.50 176 GLN A N 1
ATOM 1304 C CA . GLN A 1 176 ? -1.946 -1.799 -9.870 1.00 87.50 176 GLN A CA 1
ATOM 1305 C C . GLN A 1 176 ? -2.766 -1.917 -8.579 1.00 87.50 176 GLN A C 1
ATOM 1307 O O . GLN A 1 176 ? -2.424 -2.732 -7.726 1.00 87.50 176 GLN A O 1
ATOM 1312 N N . ARG A 1 177 ? -3.894 -1.203 -8.466 1.00 84.75 177 ARG A N 1
ATOM 1313 C CA . ARG A 1 177 ? -4.800 -1.288 -7.308 1.00 84.75 177 ARG A CA 1
ATOM 1314 C C . ARG A 1 177 ? -5.383 -2.691 -7.130 1.00 84.75 177 ARG A C 1
ATOM 1316 O O . ARG A 1 177 ? -5.270 -3.254 -6.047 1.00 84.75 177 ARG A O 1
ATOM 1323 N N . GLU A 1 178 ? -5.954 -3.288 -8.175 1.00 87.06 178 GLU A N 1
ATOM 1324 C CA . GLU A 1 178 ? -6.521 -4.645 -8.140 1.00 87.06 178 GLU A CA 1
ATOM 1325 C C . GLU A 1 178 ? -5.475 -5.687 -7.706 1.00 87.06 178 GLU A C 1
ATOM 1327 O O . GLU A 1 178 ? -5.792 -6.630 -6.976 1.00 87.06 178 GLU A O 1
ATOM 1332 N N . PHE A 1 179 ? -4.216 -5.516 -8.121 1.00 89.69 179 PHE A N 1
ATOM 1333 C CA . PHE A 1 179 ? -3.121 -6.370 -7.677 1.00 89.69 179 PHE A CA 1
ATOM 1334 C C . PHE A 1 179 ? -2.870 -6.242 -6.170 1.00 89.69 179 PHE A C 1
ATOM 1336 O O . PHE A 1 179 ? -2.771 -7.266 -5.485 1.00 89.69 179 PHE A O 1
ATOM 1343 N N . ILE A 1 180 ? -2.812 -5.019 -5.629 1.00 82.69 180 ILE A N 1
ATOM 1344 C CA . ILE A 1 180 ? -2.675 -4.797 -4.179 1.00 82.69 180 ILE A CA 1
ATOM 1345 C C . ILE A 1 180 ? -3.876 -5.369 -3.424 1.00 82.69 180 ILE A C 1
ATOM 1347 O O . ILE A 1 180 ? -3.699 -6.056 -2.415 1.00 82.69 180 ILE A O 1
ATOM 1351 N N . GLU A 1 181 ? -5.089 -5.172 -3.937 1.00 84.88 181 GLU A N 1
ATOM 1352 C CA . GLU A 1 181 ? -6.303 -5.725 -3.344 1.00 84.88 181 GLU A CA 1
ATOM 1353 C C . GLU A 1 181 ? -6.214 -7.254 -3.226 1.00 84.88 181 GLU A C 1
ATOM 1355 O O . GLU A 1 181 ? -6.455 -7.825 -2.158 1.00 84.88 181 GLU A O 1
ATOM 1360 N N . ALA A 1 182 ? -5.830 -7.924 -4.317 1.00 86.75 182 ALA A N 1
ATOM 1361 C CA . ALA A 1 182 ? -5.738 -9.377 -4.392 1.00 86.75 182 ALA A CA 1
ATOM 1362 C C . ALA A 1 182 ? -4.645 -9.957 -3.484 1.00 86.75 182 ALA A C 1
ATOM 1364 O O . ALA A 1 182 ? -4.822 -11.033 -2.911 1.00 86.75 182 ALA A O 1
ATOM 1365 N N . THR A 1 183 ? -3.520 -9.258 -3.341 1.00 83.19 183 THR A N 1
ATOM 1366 C CA . THR A 1 183 ? -2.334 -9.777 -2.643 1.00 83.19 183 THR A CA 1
ATOM 1367 C C . THR A 1 183 ? -2.239 -9.344 -1.178 1.00 83.19 183 THR A C 1
ATOM 1369 O O . THR A 1 183 ? -1.586 -10.025 -0.384 1.00 83.19 183 THR A O 1
ATOM 1372 N N . HIS A 1 184 ? -2.915 -8.258 -0.788 1.00 82.69 184 HIS A N 1
ATOM 1373 C CA . HIS A 1 184 ? -2.795 -7.660 0.547 1.00 82.69 184 HIS A CA 1
ATOM 1374 C C . HIS A 1 184 ? -4.141 -7.550 1.244 1.00 82.69 184 HIS A C 1
ATOM 1376 O O . HIS A 1 184 ? -4.335 -8.188 2.283 1.00 82.69 184 HIS A O 1
ATOM 1382 N N . TYR A 1 185 ? -5.073 -6.790 0.666 1.00 86.12 185 TYR A N 1
ATOM 1383 C CA . TYR A 1 185 ? -6.357 -6.503 1.300 1.00 86.12 185 TYR A CA 1
ATOM 1384 C C . TYR A 1 185 ? -7.188 -7.771 1.519 1.00 86.12 185 TYR A C 1
ATOM 1386 O O . TYR A 1 185 ? -7.498 -8.116 2.660 1.00 86.12 185 TYR A O 1
ATOM 1394 N N . LYS A 1 186 ? -7.487 -8.520 0.447 1.00 91.44 186 LYS A N 1
ATOM 1395 C CA . LYS A 1 186 ? -8.310 -9.739 0.514 1.00 91.44 186 LYS A CA 1
ATOM 1396 C C . LYS A 1 186 ? -7.723 -10.779 1.475 1.00 91.44 186 LYS A C 1
ATOM 1398 O O . LYS A 1 186 ? -8.458 -11.263 2.338 1.00 91.44 186 LYS A O 1
ATOM 1403 N N . PRO A 1 187 ? -6.413 -11.098 1.433 1.00 91.50 187 PRO A N 1
ATOM 1404 C CA . PRO A 1 187 ? -5.824 -12.002 2.414 1.00 91.50 187 PRO A CA 1
ATOM 1405 C C . PRO A 1 187 ? -5.880 -11.475 3.855 1.00 91.50 187 PRO A C 1
ATOM 1407 O O . PRO A 1 187 ? -6.039 -12.279 4.774 1.00 91.50 187 PRO A O 1
ATOM 1410 N N . ALA A 1 188 ? -5.751 -10.161 4.082 1.00 91.75 188 ALA A N 1
ATOM 1411 C CA . ALA A 1 188 ? -5.882 -9.569 5.415 1.00 91.75 188 ALA A CA 1
ATOM 1412 C C . ALA A 1 188 ? -7.314 -9.712 5.939 1.00 91.75 188 ALA A C 1
ATOM 1414 O O . ALA A 1 188 ? -7.516 -10.269 7.020 1.00 91.75 188 ALA A O 1
ATOM 1415 N N . ARG A 1 189 ? -8.299 -9.294 5.135 1.00 96.31 189 ARG A N 1
ATOM 1416 C CA . ARG A 1 189 ? -9.727 -9.433 5.426 1.00 96.31 189 ARG A CA 1
ATOM 1417 C C . ARG A 1 189 ? -10.087 -10.877 5.760 1.00 96.31 189 ARG A C 1
ATOM 1419 O O . ARG A 1 189 ? -10.639 -11.133 6.825 1.00 96.31 189 ARG A O 1
ATOM 1426 N N . ASN A 1 190 ? -9.734 -11.824 4.890 1.00 96.25 190 ASN A N 1
ATOM 1427 C CA . ASN A 1 190 ? -10.087 -13.233 5.073 1.00 96.25 190 ASN A CA 1
ATOM 1428 C C . ASN A 1 190 ? -9.484 -13.802 6.364 1.00 96.25 190 ASN A C 1
ATOM 1430 O O . ASN A 1 190 ? -10.127 -14.580 7.066 1.00 96.25 190 ASN A O 1
ATOM 1434 N N . LYS A 1 191 ? -8.260 -13.388 6.718 1.00 96.81 191 LYS A N 1
ATOM 1435 C CA . LYS A 1 191 ? -7.622 -13.778 7.983 1.00 96.81 191 LYS A CA 1
ATOM 1436 C C . LYS A 1 191 ? -8.302 -13.168 9.203 1.00 96.81 191 LYS A C 1
ATOM 1438 O O . LYS A 1 191 ? -8.319 -13.824 10.240 1.00 96.81 191 LYS A O 1
ATOM 1443 N N . ILE A 1 192 ? -8.805 -11.937 9.112 1.00 96.12 192 ILE A N 1
ATOM 1444 C CA . ILE A 1 192 ? -9.577 -11.313 10.193 1.00 96.12 192 ILE A CA 1
ATOM 1445 C C . ILE A 1 192 ? -10.876 -12.089 10.377 1.00 96.12 192 ILE A C 1
ATOM 1447 O O . ILE A 1 192 ? -11.087 -12.622 11.462 1.00 96.12 192 ILE A O 1
ATOM 1451 N N . LEU A 1 193 ? -11.651 -12.269 9.304 1.00 95.81 193 LEU A N 1
ATOM 1452 C CA . LEU A 1 193 ? -12.906 -13.019 9.325 1.00 95.81 193 LEU A CA 1
ATOM 1453 C C . LEU A 1 193 ? -12.724 -14.413 9.938 1.00 95.81 193 LEU A C 1
ATOM 1455 O O . LEU A 1 193 ? -13.431 -14.772 10.874 1.00 95.81 193 LEU A O 1
ATOM 1459 N N . ALA A 1 194 ? -11.718 -15.167 9.491 1.00 95.06 194 ALA A N 1
ATOM 1460 C CA . ALA A 1 194 ? -11.445 -16.505 10.013 1.00 95.06 194 ALA A CA 1
ATOM 1461 C C . ALA A 1 194 ? -11.057 -16.528 11.505 1.00 95.06 194 ALA A C 1
ATOM 1463 O O . ALA A 1 194 ? -11.268 -17.533 12.177 1.00 95.06 194 ALA A O 1
ATOM 1464 N N . LYS A 1 195 ? -10.454 -15.453 12.031 1.00 93.19 195 LYS A N 1
ATOM 1465 C CA . LYS A 1 195 ? -9.966 -15.390 13.419 1.00 93.19 195 LYS A CA 1
ATOM 1466 C C . LYS A 1 195 ? -10.957 -14.777 14.396 1.00 93.19 195 LYS A C 1
ATOM 1468 O O . LYS A 1 195 ? -10.900 -15.099 15.578 1.00 93.19 195 LYS A O 1
ATOM 1473 N N . THR A 1 196 ? -11.772 -13.835 13.937 1.00 93.31 196 THR A N 1
ATOM 1474 C CA . THR A 1 196 ? -12.624 -13.009 14.801 1.00 93.31 196 THR A CA 1
ATOM 1475 C C . THR A 1 196 ? -14.106 -13.184 14.504 1.00 93.31 196 THR A C 1
ATOM 1477 O O . THR A 1 196 ? -14.923 -12.744 15.304 1.00 93.31 196 THR A O 1
ATOM 1480 N N . GLY A 1 197 ? -14.461 -13.794 13.370 1.00 93.56 197 GLY A N 1
ATOM 1481 C CA . GLY A 1 197 ? -15.837 -13.876 12.880 1.00 93.56 197 GLY A CA 1
ATOM 1482 C C . GLY A 1 197 ? -16.374 -12.562 12.305 1.00 93.56 197 GLY A C 1
ATOM 1483 O O . GLY A 1 197 ? -17.514 -12.528 11.858 1.00 93.56 197 GLY A O 1
ATOM 1484 N N . VAL A 1 198 ? -15.579 -11.486 12.293 1.00 92.69 198 VAL A N 1
ATOM 1485 C CA . VAL A 1 198 ? -16.027 -10.170 11.819 1.00 92.69 198 VAL A CA 1
ATOM 1486 C C . VAL A 1 198 ? -15.716 -10.011 10.337 1.00 92.69 198 VAL A C 1
ATOM 1488 O O . VAL A 1 198 ? -14.552 -10.072 9.930 1.00 92.69 198 VAL A O 1
ATOM 1491 N N . ASP A 1 199 ? -16.751 -9.754 9.541 1.00 92.31 199 ASP A N 1
ATOM 1492 C CA . ASP A 1 199 ? -16.591 -9.387 8.139 1.00 92.31 199 ASP A CA 1
ATOM 1493 C C . ASP A 1 199 ? -16.248 -7.898 8.007 1.00 92.31 199 ASP A C 1
ATOM 1495 O O . ASP A 1 199 ? -17.065 -7.025 8.289 1.00 92.31 199 ASP A O 1
ATOM 1499 N N . MET A 1 200 ? -15.026 -7.608 7.560 1.00 89.81 200 MET A N 1
ATOM 1500 C CA . MET A 1 200 ? -14.569 -6.234 7.331 1.00 89.81 200 MET A CA 1
ATOM 1501 C C . MET A 1 200 ? -15.287 -5.556 6.160 1.00 89.81 200 MET A C 1
ATOM 1503 O O . MET A 1 200 ? -15.371 -4.332 6.158 1.00 89.81 200 MET A O 1
ATOM 1507 N N . ASP A 1 201 ? -15.825 -6.319 5.201 1.00 87.88 201 ASP A N 1
ATOM 1508 C CA . ASP A 1 201 ? -16.555 -5.747 4.060 1.00 87.88 201 ASP A CA 1
ATOM 1509 C C . ASP A 1 201 ? -17.942 -5.225 4.464 1.00 87.88 201 ASP A C 1
ATOM 1511 O O . ASP A 1 201 ? -18.507 -4.391 3.762 1.00 87.88 201 ASP A O 1
ATOM 1515 N N . ALA A 1 202 ? -18.461 -5.670 5.615 1.00 88.88 202 ALA A N 1
ATOM 1516 C CA . ALA A 1 202 ? -19.712 -5.188 6.197 1.00 88.88 202 ALA A CA 1
ATOM 1517 C C . ALA A 1 202 ? -19.537 -3.910 7.042 1.00 88.88 202 ALA A C 1
ATOM 1519 O O . ALA A 1 202 ? -20.521 -3.356 7.529 1.00 88.88 202 ALA A O 1
ATOM 1520 N N . LEU A 1 203 ? -18.298 -3.452 7.250 1.00 89.12 203 LEU A N 1
ATOM 1521 C CA . LEU A 1 203 ? -18.003 -2.235 8.004 1.00 89.12 203 LEU A CA 1
ATOM 1522 C C . LEU A 1 203 ? -17.906 -1.007 7.075 1.00 89.12 203 LEU A C 1
ATOM 1524 O O . LEU A 1 203 ? -17.667 -1.161 5.871 1.00 89.12 203 LEU A O 1
ATOM 1528 N N . PRO A 1 204 ? -18.055 0.222 7.618 1.00 90.25 204 PRO A N 1
ATOM 1529 C CA . PRO A 1 204 ? -17.961 1.462 6.843 1.00 90.25 204 PRO A CA 1
ATOM 1530 C C . PRO A 1 204 ? -16.697 1.559 5.978 1.00 90.25 204 PRO A C 1
ATOM 1532 O O . PRO A 1 204 ? -15.663 0.948 6.283 1.00 90.25 204 PRO A O 1
ATOM 1535 N N . SER A 1 205 ? -16.763 2.344 4.898 1.00 87.88 205 SER A N 1
ATOM 1536 C CA . SER A 1 205 ? -15.678 2.473 3.914 1.00 87.88 205 SER A CA 1
ATOM 1537 C C . SER A 1 205 ? -14.363 2.908 4.572 1.00 87.88 205 SER A C 1
ATOM 1539 O O . SER A 1 205 ? -13.308 2.346 4.279 1.00 87.88 205 SER A O 1
ATOM 1541 N N . ALA A 1 206 ? -14.448 3.771 5.587 1.00 90.06 206 ALA A N 1
ATOM 1542 C CA . ALA A 1 206 ? -13.315 4.207 6.396 1.00 90.06 206 ALA A CA 1
ATOM 1543 C C . ALA A 1 206 ? -12.541 3.063 7.080 1.00 90.06 206 ALA A C 1
ATOM 1545 O O . ALA A 1 206 ? -11.310 3.091 7.151 1.00 90.06 206 ALA A O 1
ATOM 1546 N N . VAL A 1 207 ? -13.234 2.031 7.576 1.00 93.81 207 VAL A N 1
ATOM 1547 C CA . VAL A 1 207 ? -12.581 0.866 8.201 1.00 93.81 207 VAL A CA 1
ATOM 1548 C C . VAL A 1 207 ? -11.886 0.018 7.143 1.00 93.81 207 VAL A C 1
ATOM 1550 O O . VAL A 1 207 ? -10.773 -0.467 7.364 1.00 93.81 207 VAL A O 1
ATOM 1553 N N . ARG A 1 208 ? -12.529 -0.145 5.983 1.00 92.88 208 ARG A N 1
ATOM 1554 C CA . ARG A 1 208 ? -11.965 -0.878 4.848 1.00 92.88 208 ARG A CA 1
ATOM 1555 C C . ARG A 1 208 ? -10.704 -0.175 4.334 1.00 92.88 208 ARG A C 1
ATOM 1557 O O . ARG A 1 208 ? -9.694 -0.841 4.123 1.00 92.88 208 ARG A O 1
ATOM 1564 N N . GLU A 1 209 ? -10.698 1.152 4.256 1.00 86.69 209 GLU A N 1
ATOM 1565 C CA . GLU A 1 209 ? -9.505 1.929 3.899 1.00 86.69 209 GLU A CA 1
ATOM 1566 C C . GLU A 1 209 ? -8.388 1.798 4.947 1.00 86.69 209 GLU A C 1
ATOM 1568 O O . GLU A 1 209 ? -7.227 1.563 4.604 1.00 86.69 209 GLU A O 1
ATOM 1573 N N . ALA A 1 210 ? -8.724 1.864 6.240 1.00 91.06 210 ALA A N 1
ATOM 1574 C CA . ALA A 1 210 ? -7.745 1.640 7.302 1.00 91.06 210 ALA A CA 1
ATOM 1575 C C . ALA A 1 210 ? -7.126 0.232 7.210 1.00 91.06 210 ALA A C 1
ATOM 1577 O O . ALA A 1 210 ? -5.917 0.065 7.408 1.00 91.06 210 ALA A O 1
ATOM 1578 N N . LEU A 1 211 ? -7.926 -0.786 6.870 1.00 92.56 211 LEU A N 1
ATOM 1579 C CA . LEU A 1 211 ? -7.440 -2.145 6.635 1.00 92.56 211 LEU A CA 1
ATOM 1580 C C . LEU A 1 211 ? -6.523 -2.214 5.414 1.00 92.56 211 LEU A C 1
ATOM 1582 O O . LEU A 1 211 ? -5.473 -2.852 5.498 1.00 92.56 211 LEU A O 1
ATOM 1586 N N . TRP A 1 212 ? -6.879 -1.545 4.317 1.00 87.00 212 TRP A N 1
ATOM 1587 C CA . TRP A 1 212 ? -6.040 -1.443 3.125 1.00 87.00 212 TRP A CA 1
ATOM 1588 C C . TRP A 1 212 ? -4.661 -0.875 3.453 1.00 87.00 212 TRP A C 1
ATOM 1590 O O . TRP A 1 212 ? -3.658 -1.566 3.262 1.00 87.00 212 TRP A O 1
ATOM 1600 N N . SER A 1 213 ? -4.611 0.327 4.032 1.00 84.44 213 SER A N 1
ATOM 1601 C CA . SER A 1 213 ? -3.358 0.991 4.417 1.00 84.44 213 SER A CA 1
ATOM 1602 C C . SER A 1 213 ? -2.524 0.112 5.363 1.00 84.44 213 SER A C 1
ATOM 1604 O O . SER A 1 213 ? -1.322 -0.097 5.166 1.00 84.44 213 SER A O 1
ATOM 1606 N N . THR A 1 214 ? -3.174 -0.526 6.343 1.00 86.06 214 THR A N 1
ATOM 1607 C CA . THR A 1 214 ? -2.493 -1.435 7.276 1.00 86.06 214 THR A CA 1
ATOM 1608 C C . THR A 1 214 ? -1.940 -2.678 6.569 1.00 86.06 214 THR A C 1
ATOM 1610 O O . THR A 1 214 ? -0.838 -3.126 6.889 1.00 86.06 214 THR A O 1
ATOM 1613 N N . ALA A 1 215 ? -2.677 -3.254 5.617 1.00 83.62 215 ALA A N 1
ATOM 1614 C CA . ALA A 1 215 ? -2.258 -4.435 4.865 1.00 83.62 215 ALA A CA 1
ATOM 1615 C C . ALA A 1 215 ? -1.098 -4.135 3.914 1.00 83.62 215 ALA A C 1
ATOM 1617 O O . ALA A 1 215 ? -0.205 -4.972 3.790 1.00 83.62 215 ALA A O 1
ATOM 1618 N N . VAL A 1 216 ? -1.066 -2.952 3.300 1.00 78.75 216 VAL A N 1
ATOM 1619 C CA . VAL A 1 216 ? 0.064 -2.497 2.479 1.00 78.75 216 VAL A CA 1
ATOM 1620 C C . VAL A 1 216 ? 1.322 -2.329 3.336 1.00 78.75 216 VAL A C 1
ATOM 1622 O O . VAL A 1 216 ? 2.380 -2.852 2.984 1.00 78.75 216 VAL A O 1
ATOM 1625 N N . GLN A 1 217 ? 1.200 -1.680 4.498 1.00 76.94 217 GLN A N 1
ATOM 1626 C CA . GLN A 1 217 ? 2.338 -1.388 5.376 1.00 76.94 217 GLN A CA 1
ATOM 1627 C C . GLN A 1 217 ? 2.870 -2.621 6.127 1.00 76.94 217 GLN A C 1
ATOM 1629 O O . GLN A 1 217 ? 4.078 -2.816 6.242 1.00 76.94 217 GLN A O 1
ATOM 1634 N N . HIS A 1 218 ? 1.981 -3.450 6.679 1.00 76.81 218 HIS A N 1
ATOM 1635 C CA . HIS A 1 218 ? 2.345 -4.549 7.584 1.00 76.81 218 HIS A CA 1
ATOM 1636 C C . HIS A 1 218 ? 2.155 -5.941 6.962 1.00 76.81 218 HIS A C 1
ATOM 1638 O O . HIS A 1 218 ? 2.381 -6.965 7.619 1.00 76.81 218 HIS A O 1
ATOM 1644 N N . GLY A 1 219 ? 1.732 -6.005 5.698 1.00 79.81 219 GLY A N 1
ATOM 1645 C CA . GLY A 1 219 ? 1.313 -7.240 5.048 1.00 79.81 219 GLY A CA 1
ATOM 1646 C C . GLY A 1 219 ? 0.018 -7.808 5.639 1.00 79.81 219 GLY A C 1
ATOM 1647 O O . GLY A 1 219 ? -0.423 -7.460 6.737 1.00 79.81 219 GLY A O 1
ATOM 1648 N N . ALA A 1 220 ? -0.567 -8.786 4.948 1.00 85.12 220 ALA A N 1
ATOM 1649 C CA . ALA A 1 220 ? -1.834 -9.390 5.362 1.00 85.12 220 ALA A CA 1
ATOM 1650 C C . ALA A 1 220 ? -1.814 -10.024 6.766 1.00 85.12 220 ALA A C 1
ATOM 1652 O O . ALA A 1 220 ? -2.800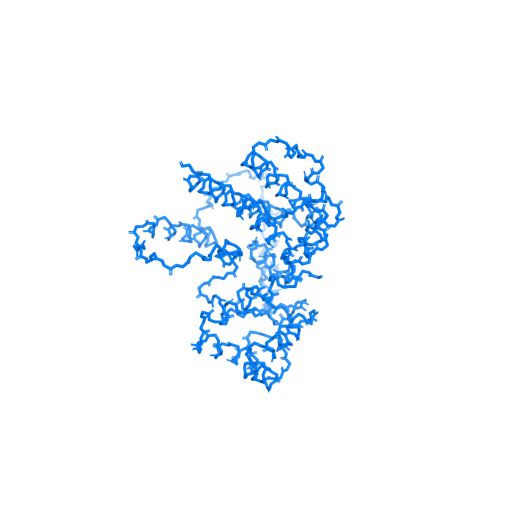 -9.982 7.498 1.00 85.12 220 ALA A O 1
ATOM 1653 N N . GLY A 1 221 ? -0.690 -10.639 7.154 1.00 86.56 221 GLY A N 1
ATOM 1654 C CA . GLY A 1 221 ? -0.535 -11.246 8.479 1.00 86.56 221 GLY A CA 1
ATOM 1655 C C . GLY A 1 221 ? -0.453 -10.213 9.604 1.00 86.56 221 GLY A C 1
ATOM 1656 O O . GLY A 1 221 ? -1.118 -10.381 10.626 1.00 86.56 221 GLY A O 1
ATOM 1657 N N . GLY A 1 222 ? 0.328 -9.147 9.399 1.00 87.69 222 GLY A N 1
ATOM 1658 C CA . GLY A 1 222 ? 0.471 -8.056 10.360 1.00 87.69 222 GLY A CA 1
ATOM 1659 C C . GLY A 1 222 ? -0.831 -7.282 10.526 1.00 87.69 222 GLY A C 1
ATOM 1660 O O . GLY A 1 222 ? -1.286 -7.105 11.653 1.00 87.69 222 GLY A O 1
ATOM 1661 N N . ALA A 1 223 ? -1.495 -6.940 9.418 1.00 89.62 223 ALA A N 1
ATOM 1662 C CA . ALA A 1 223 ? -2.803 -6.294 9.446 1.00 89.62 223 ALA A CA 1
ATOM 1663 C C . ALA A 1 223 ? -3.848 -7.124 10.196 1.00 89.62 223 ALA A C 1
ATOM 1665 O O . ALA A 1 223 ? -4.498 -6.610 11.103 1.00 89.62 223 ALA A O 1
ATOM 1666 N N . ALA A 1 224 ? -3.939 -8.429 9.919 1.00 95.38 224 ALA A N 1
ATOM 1667 C CA . ALA A 1 224 ? -4.857 -9.302 10.644 1.00 95.38 224 ALA A CA 1
ATOM 1668 C C . ALA A 1 224 ? -4.546 -9.388 12.149 1.00 95.38 224 ALA A C 1
ATOM 1670 O O . ALA A 1 224 ? -5.458 -9.521 12.962 1.00 95.38 224 ALA A O 1
ATOM 1671 N N . ALA A 1 225 ? -3.272 -9.307 12.545 1.00 95.25 225 ALA A N 1
ATOM 1672 C CA . ALA A 1 225 ? -2.890 -9.279 13.955 1.00 95.25 225 ALA A CA 1
ATOM 1673 C C . ALA A 1 225 ? -3.264 -7.949 14.635 1.00 95.25 225 ALA A C 1
ATOM 1675 O O . ALA A 1 225 ? -3.765 -7.970 15.758 1.00 95.25 225 ALA A O 1
ATOM 1676 N N . ILE A 1 226 ? -3.042 -6.819 13.957 1.00 95.12 226 ILE A N 1
ATOM 1677 C CA . ILE A 1 226 ? -3.393 -5.472 14.432 1.00 95.12 226 ILE A CA 1
ATOM 1678 C C . ILE A 1 226 ? -4.911 -5.354 14.609 1.00 95.12 226 ILE A C 1
ATOM 1680 O O . ILE A 1 226 ? -5.383 -5.081 15.712 1.00 95.12 226 ILE A O 1
ATOM 1684 N N . PHE A 1 227 ? -5.679 -5.663 13.563 1.00 96.88 227 PHE A N 1
ATOM 1685 C CA . PHE A 1 227 ? -7.142 -5.640 13.615 1.00 96.88 227 PHE A CA 1
ATOM 1686 C C . PHE A 1 227 ? -7.695 -6.639 14.628 1.00 96.88 227 PHE A C 1
ATOM 1688 O O . PHE A 1 227 ? -8.602 -6.307 15.382 1.00 96.88 227 PHE A O 1
ATOM 1695 N N . GLY A 1 228 ? -7.113 -7.838 14.727 1.00 95.81 228 GLY A N 1
ATOM 1696 C CA . GLY A 1 228 ? -7.513 -8.817 15.736 1.00 95.81 228 GLY A CA 1
ATOM 1697 C C . GLY A 1 228 ? -7.347 -8.310 17.175 1.00 95.81 228 GLY A C 1
ATOM 1698 O O . GLY A 1 228 ? -8.190 -8.603 18.018 1.00 95.81 228 GLY A O 1
ATOM 1699 N N . ARG A 1 229 ? -6.294 -7.533 17.476 1.00 95.69 229 ARG A N 1
ATOM 1700 C CA . ARG A 1 229 ? -6.132 -6.886 18.793 1.00 95.69 229 ARG A CA 1
ATOM 1701 C C . ARG A 1 229 ? -7.135 -5.756 19.003 1.00 95.69 229 ARG A C 1
ATOM 1703 O O . ARG A 1 229 ? -7.715 -5.672 20.079 1.00 95.69 229 ARG A O 1
ATOM 1710 N N . ALA A 1 230 ? -7.351 -4.921 17.990 1.00 95.56 230 ALA A N 1
ATOM 1711 C CA . ALA A 1 230 ? -8.290 -3.808 18.073 1.00 95.56 230 ALA A CA 1
ATOM 1712 C C . ALA A 1 230 ? -9.741 -4.289 18.279 1.00 95.56 230 ALA A C 1
ATOM 1714 O O . ALA A 1 230 ? -10.442 -3.791 19.158 1.00 95.56 230 ALA A O 1
ATOM 1715 N N . LEU A 1 231 ? -10.158 -5.331 17.553 1.00 94.81 231 LEU A N 1
ATOM 1716 C CA . LEU A 1 231 ? -11.492 -5.928 17.661 1.00 94.81 231 LEU A CA 1
ATOM 1717 C C . LEU A 1 231 ? -11.763 -6.539 19.042 1.00 94.81 231 LEU A C 1
ATOM 1719 O O . LEU A 1 231 ? -12.872 -6.408 19.544 1.00 94.81 231 LEU A O 1
ATOM 1723 N N . LYS A 1 232 ? -10.761 -7.139 19.702 1.00 91.94 232 LYS A N 1
ATOM 1724 C CA . LYS A 1 232 ? -10.917 -7.674 21.072 1.00 91.94 232 LYS A CA 1
ATOM 1725 C C . LYS A 1 232 ? -11.323 -6.615 22.097 1.00 91.94 232 LYS A C 1
ATOM 1727 O O . LYS A 1 232 ? -11.957 -6.952 23.088 1.00 91.94 232 LYS A O 1
ATOM 1732 N N . ASN A 1 233 ? -10.952 -5.359 21.857 1.00 86.38 233 ASN A N 1
ATOM 1733 C CA . ASN A 1 233 ? -11.231 -4.236 22.750 1.00 86.38 233 ASN A CA 1
ATOM 1734 C C . ASN A 1 233 ? -12.387 -3.356 22.244 1.00 86.38 233 ASN A C 1
ATOM 1736 O O . ASN A 1 233 ? -12.603 -2.268 22.773 1.00 86.38 233 ASN A O 1
ATOM 1740 N N . THR A 1 234 ? -13.109 -3.797 21.209 1.00 89.19 234 THR A N 1
ATOM 1741 C CA . THR A 1 234 ? -14.209 -3.045 20.598 1.00 89.19 234 THR A CA 1
ATOM 1742 C C . THR A 1 234 ? -15.530 -3.755 20.872 1.00 89.19 234 THR A C 1
ATOM 1744 O O . THR A 1 234 ? -15.693 -4.924 20.530 1.00 89.19 234 THR A O 1
ATOM 1747 N N . ASN A 1 235 ? -16.492 -3.053 21.475 1.00 88.69 235 ASN A N 1
ATOM 1748 C CA . ASN A 1 235 ? -17.842 -3.582 21.645 1.00 88.69 235 ASN A CA 1
ATOM 1749 C C . ASN A 1 235 ? -18.600 -3.521 20.312 1.00 88.69 235 ASN A C 1
ATOM 1751 O O . ASN A 1 235 ? -19.043 -2.452 19.904 1.00 88.69 235 ASN A O 1
ATOM 1755 N N . LEU A 1 236 ? -18.753 -4.666 19.646 1.00 87.81 236 LEU A N 1
ATOM 1756 C CA . LEU A 1 236 ? -19.390 -4.764 18.327 1.00 87.81 236 LEU A CA 1
ATOM 1757 C C . LEU A 1 236 ? -20.921 -4.618 18.351 1.00 87.81 236 LEU A C 1
ATOM 1759 O O . LEU A 1 236 ? -21.526 -4.593 17.288 1.00 87.81 236 LEU A O 1
ATOM 1763 N N . GLN A 1 237 ? -21.538 -4.534 19.535 1.00 87.75 237 GLN A N 1
ATOM 1764 C CA . GLN A 1 237 ? -22.985 -4.325 19.690 1.00 87.75 237 GLN A CA 1
ATOM 1765 C C . GLN A 1 237 ? -23.380 -2.836 19.701 1.00 87.75 237 GLN A C 1
ATOM 1767 O O . GLN A 1 237 ? -24.553 -2.512 19.861 1.00 87.75 237 GLN A O 1
ATOM 1772 N N . GLU A 1 238 ? -22.410 -1.921 19.600 1.00 87.56 238 GLU A N 1
ATOM 1773 C CA . GLU A 1 238 ? -22.675 -0.488 19.443 1.00 87.56 238 GLU A CA 1
ATOM 1774 C C . GLU A 1 238 ? -23.054 -0.139 17.992 1.00 87.56 238 GLU A C 1
ATOM 1776 O O . GLU A 1 238 ? -22.829 -0.913 17.063 1.00 87.56 238 GLU A O 1
ATOM 1781 N N . GLU A 1 239 ? -23.563 1.079 17.795 1.00 86.44 239 GLU A N 1
ATOM 1782 C CA . GLU A 1 239 ? -23.781 1.670 16.470 1.00 86.44 239 GLU A CA 1
ATOM 1783 C C . GLU A 1 239 ? -22.541 1.553 15.569 1.00 86.44 239 GLU A C 1
ATOM 1785 O O . GLU A 1 239 ? -21.415 1.838 15.999 1.00 86.44 239 GLU A O 1
ATOM 1790 N N . ALA A 1 240 ? -22.752 1.212 14.294 1.00 85.12 240 ALA A N 1
ATOM 1791 C CA . ALA A 1 240 ? -21.682 0.908 13.340 1.00 85.12 240 ALA A CA 1
ATOM 1792 C C . ALA A 1 240 ? -20.629 2.026 13.230 1.00 85.12 240 ALA A C 1
ATOM 1794 O O . ALA A 1 240 ? -19.431 1.748 13.168 1.00 85.12 240 ALA A O 1
ATOM 1795 N N . VAL A 1 241 ? -21.050 3.294 13.285 1.00 87.94 241 VAL A N 1
ATOM 1796 C CA . VAL A 1 241 ? -20.145 4.457 13.256 1.00 87.94 241 VAL A CA 1
ATOM 1797 C C . VAL A 1 241 ? -19.265 4.528 14.511 1.00 87.94 241 VAL A C 1
ATOM 1799 O O . VAL A 1 241 ? -18.071 4.824 14.420 1.00 87.94 241 VAL A O 1
ATOM 1802 N N . ARG A 1 242 ? -19.806 4.212 15.697 1.00 89.75 242 ARG A N 1
ATOM 1803 C CA . ARG A 1 242 ? -19.021 4.189 16.947 1.00 89.75 242 ARG A CA 1
ATOM 1804 C C . ARG A 1 242 ? -18.025 3.035 16.940 1.00 89.75 242 ARG A C 1
ATOM 1806 O O . ARG A 1 242 ? -16.860 3.244 17.284 1.00 89.75 242 ARG A O 1
ATOM 1813 N N . VAL A 1 243 ? -18.458 1.856 16.484 1.00 90.69 243 VAL A N 1
ATOM 1814 C CA . VAL A 1 243 ? -17.588 0.688 16.280 1.00 90.69 243 VAL A CA 1
ATOM 1815 C C . VAL A 1 243 ? -16.443 1.038 15.330 1.00 90.69 243 VAL A C 1
ATOM 1817 O O . VAL A 1 243 ? -15.278 0.832 15.672 1.00 90.69 243 VAL A O 1
ATOM 1820 N N . ALA A 1 244 ? -16.754 1.630 14.175 1.00 92.75 244 ALA A N 1
ATOM 1821 C CA . ALA A 1 244 ? -15.773 2.032 13.175 1.00 92.75 244 ALA A CA 1
ATOM 1822 C C . ALA A 1 244 ? -14.754 3.036 13.726 1.00 92.75 244 ALA A C 1
ATOM 1824 O O . ALA A 1 244 ? -13.552 2.831 13.565 1.00 92.75 244 ALA A O 1
ATOM 1825 N N . ARG A 1 245 ? -15.209 4.078 14.435 1.00 94.62 245 ARG A N 1
ATOM 1826 C CA . ARG A 1 245 ? -14.326 5.080 15.050 1.00 94.62 245 ARG A CA 1
ATOM 1827 C C . ARG A 1 245 ? -13.356 4.448 16.048 1.00 94.62 245 ARG A C 1
ATOM 1829 O O . ARG A 1 245 ? -12.150 4.645 15.916 1.00 94.62 245 ARG A O 1
ATOM 1836 N N . ARG A 1 246 ? -13.859 3.634 16.987 1.00 94.38 246 ARG A N 1
ATOM 1837 C CA . ARG A 1 246 ? -13.021 2.930 17.979 1.00 94.38 246 ARG A CA 1
ATOM 1838 C C . ARG A 1 246 ? -12.011 1.998 17.309 1.00 94.38 246 ARG A C 1
ATOM 1840 O O . ARG A 1 246 ? -10.855 1.938 17.728 1.00 94.38 246 ARG A O 1
ATOM 1847 N N . LEU A 1 247 ? -12.438 1.284 16.269 1.00 95.25 247 LEU A N 1
ATOM 1848 C CA . LEU A 1 247 ? -11.578 0.368 15.531 1.00 95.25 247 LEU A CA 1
ATOM 1849 C C . LEU A 1 247 ? -10.461 1.121 14.794 1.00 95.25 247 LEU A C 1
ATOM 1851 O O . LEU A 1 247 ? -9.299 0.738 14.920 1.00 95.25 247 LEU A O 1
ATOM 1855 N N . ILE A 1 248 ? -10.785 2.212 14.091 1.00 94.62 248 ILE A N 1
ATOM 1856 C CA . ILE A 1 248 ? -9.804 3.084 13.423 1.00 94.62 248 ILE A CA 1
ATOM 1857 C C . ILE A 1 248 ? -8.813 3.644 14.451 1.00 94.62 248 ILE A C 1
ATOM 1859 O O . ILE A 1 248 ? -7.602 3.514 14.262 1.00 94.62 248 ILE A O 1
ATOM 1863 N N . ASP A 1 249 ? -9.302 4.196 15.566 1.00 94.88 249 ASP A N 1
ATOM 1864 C CA . ASP A 1 249 ? -8.462 4.721 16.647 1.00 94.88 249 ASP A CA 1
ATOM 1865 C C . ASP A 1 249 ? -7.450 3.671 17.133 1.00 94.88 249 ASP A C 1
ATOM 1867 O O . ASP A 1 249 ? -6.238 3.907 17.114 1.00 94.88 249 ASP A O 1
ATOM 1871 N N . ALA A 1 250 ? -7.944 2.485 17.500 1.00 95.38 250 ALA A N 1
ATOM 1872 C CA . ALA A 1 250 ? -7.128 1.403 18.035 1.00 95.38 250 ALA A CA 1
ATOM 1873 C C . ALA A 1 250 ? -6.112 0.856 17.017 1.00 95.38 250 ALA A C 1
ATOM 1875 O O . ALA A 1 250 ? -4.979 0.541 17.389 1.00 95.38 250 ALA A O 1
ATOM 1876 N N . VAL A 1 251 ? -6.486 0.759 15.737 1.00 94.94 251 VAL A N 1
ATOM 1877 C CA . VAL A 1 251 ? -5.591 0.303 14.662 1.00 94.94 251 VAL A CA 1
ATOM 1878 C C . VAL A 1 251 ? -4.421 1.269 14.483 1.00 94.94 251 VAL A C 1
ATOM 1880 O O . VAL A 1 251 ? -3.268 0.835 14.486 1.00 94.94 251 VAL A O 1
ATOM 1883 N N . TYR A 1 252 ? -4.682 2.573 14.362 1.00 91.06 252 TYR A N 1
ATOM 1884 C CA . TYR A 1 252 ? -3.617 3.561 14.168 1.00 91.06 252 TYR A CA 1
ATOM 1885 C C . TYR A 1 252 ? -2.713 3.698 15.396 1.00 91.06 252 TYR A C 1
ATOM 1887 O O . TYR A 1 252 ? -1.499 3.867 15.249 1.00 91.06 252 TYR A O 1
ATOM 1895 N N . ASP A 1 253 ? -3.258 3.567 16.605 1.00 92.25 253 ASP A N 1
ATOM 1896 C CA . ASP A 1 253 ? -2.451 3.595 17.825 1.00 92.25 253 ASP A CA 1
ATOM 1897 C C . ASP A 1 253 ? -1.584 2.342 17.997 1.00 92.25 253 ASP A C 1
ATOM 1899 O O . ASP A 1 253 ? -0.476 2.431 18.532 1.00 92.25 253 ASP A O 1
ATOM 1903 N N . ASP A 1 254 ? -2.030 1.182 17.511 1.00 91.56 254 ASP A N 1
ATOM 1904 C CA . ASP A 1 254 ? -1.196 -0.019 17.450 1.00 91.56 254 ASP A CA 1
ATOM 1905 C C . ASP A 1 254 ? -0.089 0.126 16.390 1.00 91.56 254 ASP A C 1
ATOM 1907 O O . ASP A 1 254 ? 1.080 -0.098 16.706 1.00 91.56 254 ASP A O 1
ATOM 1911 N N . ARG A 1 255 ? -0.412 0.609 15.178 1.00 86.75 255 ARG A N 1
ATOM 1912 C CA . ARG A 1 255 ? 0.556 0.829 14.079 1.00 86.75 255 ARG A CA 1
ATOM 1913 C C . ARG A 1 255 ? 1.751 1.686 14.501 1.00 86.75 255 ARG A C 1
ATOM 1915 O O . ARG A 1 255 ? 2.893 1.333 14.205 1.00 86.75 255 ARG A O 1
ATOM 1922 N N . LYS A 1 256 ? 1.518 2.758 15.271 1.00 84.69 256 LYS A N 1
ATOM 1923 C CA . LYS A 1 256 ? 2.576 3.645 15.801 1.00 84.69 256 LYS A CA 1
ATOM 1924 C C . LYS A 1 256 ? 3.626 2.913 16.655 1.00 84.69 256 LYS A C 1
ATOM 1926 O O . LYS A 1 256 ? 4.751 3.396 16.764 1.00 84.69 256 LYS A O 1
ATOM 1931 N N . LYS A 1 257 ? 3.290 1.765 17.256 1.00 85.00 257 LYS A N 1
ATOM 1932 C CA . LYS A 1 257 ? 4.171 1.021 18.179 1.00 85.00 257 LYS A CA 1
ATOM 1933 C C . LYS A 1 257 ? 5.191 0.126 17.468 1.00 85.00 257 LYS A C 1
ATOM 1935 O O . LYS A 1 257 ? 6.190 -0.244 18.078 1.00 85.00 257 LYS A O 1
ATOM 1940 N N . HIS A 1 258 ? 4.997 -0.194 16.185 1.00 76.50 258 HIS A N 1
ATOM 1941 C CA . HIS A 1 258 ? 5.846 -1.153 15.449 1.00 76.50 258 HIS A CA 1
ATOM 1942 C C . HIS A 1 258 ? 7.218 -0.600 15.020 1.00 76.50 258 HIS A C 1
ATOM 1944 O O . HIS A 1 258 ? 7.977 -1.299 14.357 1.00 76.50 258 HIS A O 1
ATOM 1950 N N . PHE A 1 259 ? 7.567 0.627 15.422 1.00 73.06 259 PHE A N 1
ATOM 1951 C CA . PHE A 1 259 ? 8.798 1.319 15.013 1.00 73.06 259 PHE A CA 1
ATOM 1952 C C . PHE A 1 259 ? 9.769 1.596 16.168 1.00 73.06 259 PHE A C 1
ATOM 1954 O O . PHE A 1 259 ? 10.684 2.404 16.022 1.00 73.06 259 PHE A O 1
ATOM 1961 N N . GLY A 1 260 ? 9.609 0.921 17.311 1.00 75.06 260 GLY A N 1
ATOM 1962 C CA . GLY A 1 260 ? 10.430 1.155 18.508 1.00 75.06 260 GLY A CA 1
ATOM 1963 C C . GLY A 1 260 ? 11.938 0.938 18.316 1.00 75.06 260 GLY A C 1
ATOM 1964 O O . GLY A 1 260 ? 12.731 1.537 19.033 1.00 75.06 260 GLY A O 1
ATOM 1965 N N . SER A 1 261 ? 12.345 0.135 17.327 1.00 76.56 261 SER A N 1
ATOM 1966 C CA . SER A 1 261 ? 13.754 -0.084 16.963 1.00 76.56 261 SER A CA 1
ATOM 1967 C C . SER A 1 261 ? 14.325 0.957 15.990 1.00 76.56 261 SER A C 1
ATOM 1969 O O . SER A 1 261 ? 15.518 0.929 15.696 1.00 76.56 261 SER A O 1
ATOM 1971 N N . SER A 1 262 ? 13.493 1.861 15.461 1.00 74.81 262 SER A N 1
ATOM 1972 C CA . SER A 1 262 ? 13.915 2.921 14.536 1.00 74.81 262 SER A CA 1
ATOM 1973 C C . SER A 1 262 ? 14.445 4.151 15.277 1.00 74.81 262 SER A C 1
ATOM 1975 O O . SER A 1 262 ? 14.210 4.311 16.474 1.00 74.81 262 SER A O 1
ATOM 1977 N N . THR A 1 263 ? 15.125 5.058 14.568 1.00 76.94 263 THR A N 1
ATOM 1978 C CA . THR A 1 263 ? 15.600 6.325 15.152 1.00 76.94 263 THR A CA 1
ATOM 1979 C C . THR A 1 263 ? 14.435 7.208 15.610 1.00 76.94 263 THR A C 1
ATOM 1981 O O . THR A 1 263 ? 13.315 7.093 15.110 1.00 76.94 263 THR A O 1
ATOM 1984 N N . SER A 1 264 ? 14.693 8.138 16.529 1.00 77.75 264 SER A N 1
ATOM 1985 C CA . SER A 1 264 ? 13.689 9.090 17.026 1.00 77.75 264 SER A CA 1
ATOM 1986 C C . SER A 1 264 ? 13.059 9.931 15.911 1.00 77.75 264 SER A C 1
ATOM 1988 O O . SER A 1 264 ? 11.848 10.145 15.924 1.00 77.75 264 SER A O 1
ATOM 1990 N N . ALA A 1 265 ? 13.849 10.346 14.916 1.00 71.62 265 ALA A N 1
ATOM 1991 C CA . ALA A 1 265 ? 13.351 11.053 13.738 1.00 71.62 265 ALA A CA 1
ATOM 1992 C C . ALA A 1 265 ? 12.391 10.178 12.914 1.00 71.62 265 ALA A C 1
ATOM 1994 O O . ALA A 1 265 ? 11.288 10.613 12.581 1.00 71.62 265 ALA A O 1
ATOM 1995 N N . VAL A 1 266 ? 12.768 8.920 12.651 1.00 71.06 266 VAL A N 1
ATOM 1996 C CA . VAL A 1 266 ? 11.917 7.954 11.936 1.00 71.06 266 VAL A CA 1
ATOM 1997 C C . VAL A 1 266 ? 10.614 7.732 12.700 1.00 71.06 266 VAL A C 1
ATOM 1999 O O . VAL A 1 266 ? 9.538 7.862 12.124 1.00 71.06 266 VAL A O 1
ATOM 2002 N N . GLN A 1 267 ? 10.686 7.488 14.009 1.00 73.56 267 GLN A N 1
ATOM 2003 C CA . GLN A 1 267 ? 9.504 7.318 14.857 1.00 73.56 267 GLN A CA 1
ATOM 2004 C C . GLN A 1 267 ? 8.594 8.553 14.855 1.00 73.56 267 GLN A C 1
ATOM 2006 O O . GLN A 1 267 ? 7.373 8.418 14.770 1.00 73.56 267 GLN A O 1
ATOM 2011 N N . ALA A 1 268 ? 9.162 9.760 14.955 1.00 74.56 268 ALA A N 1
ATOM 2012 C CA . ALA A 1 268 ? 8.399 11.004 14.925 1.00 74.56 268 ALA A CA 1
ATOM 2013 C C . ALA A 1 268 ? 7.628 11.151 13.611 1.00 74.56 268 ALA A C 1
ATOM 2015 O O . ALA A 1 268 ? 6.431 11.439 13.637 1.00 74.56 268 ALA A O 1
ATOM 2016 N N . SER A 1 269 ? 8.278 10.857 12.489 1.00 71.19 269 SER A N 1
ATOM 2017 C CA . SER A 1 269 ? 7.623 10.939 11.194 1.00 71.19 269 SER A CA 1
ATOM 2018 C C . SER A 1 269 ? 6.553 9.868 10.976 1.00 71.19 269 SER A C 1
ATOM 2020 O O . SER A 1 269 ? 5.457 10.204 10.524 1.00 71.19 269 SER A O 1
ATOM 2022 N N . VAL A 1 270 ? 6.800 8.607 11.378 1.00 72.75 270 VAL A N 1
ATOM 2023 C CA . VAL A 1 270 ? 5.742 7.576 11.371 1.00 72.75 270 VAL A CA 1
ATOM 2024 C C . VAL A 1 270 ? 4.531 8.101 12.117 1.00 72.75 270 VAL A C 1
ATOM 2026 O O . VAL A 1 270 ? 3.422 8.049 11.600 1.00 72.75 270 VAL A O 1
ATOM 2029 N N . ARG A 1 271 ? 4.730 8.598 13.343 1.00 79.19 271 ARG A N 1
ATOM 2030 C CA . ARG A 1 271 ? 3.623 9.059 14.183 1.00 79.19 271 ARG A CA 1
ATOM 2031 C C . ARG A 1 271 ? 2.851 10.187 13.517 1.00 79.19 271 ARG A C 1
ATOM 2033 O O . ARG A 1 271 ? 1.626 10.125 13.518 1.00 79.19 271 ARG A O 1
ATOM 2040 N N . ASN A 1 272 ? 3.545 11.159 12.927 1.00 78.44 272 ASN A N 1
ATOM 2041 C CA . ASN A 1 272 ? 2.901 12.252 12.209 1.00 78.44 272 ASN A CA 1
ATOM 2042 C C . ASN A 1 272 ? 2.045 11.731 11.045 1.00 78.44 272 ASN A C 1
ATOM 2044 O O . ASN A 1 272 ? 0.858 12.031 10.970 1.00 78.44 272 ASN A O 1
ATOM 2048 N N . ARG A 1 273 ? 2.607 10.860 10.200 1.00 74.50 273 ARG A N 1
ATOM 2049 C CA . ARG A 1 273 ? 1.871 10.247 9.089 1.00 74.50 273 ARG A CA 1
ATOM 2050 C C . ARG A 1 273 ? 0.667 9.432 9.567 1.00 74.50 273 ARG A C 1
ATOM 2052 O O . ARG A 1 273 ? -0.413 9.562 9.007 1.00 74.50 273 ARG A O 1
ATOM 2059 N N . MET A 1 274 ? 0.830 8.617 10.610 1.00 81.38 274 MET A N 1
ATOM 2060 C CA . MET A 1 274 ? -0.271 7.833 11.181 1.00 81.38 274 MET A CA 1
ATOM 2061 C C . MET A 1 274 ? -1.382 8.730 11.740 1.00 81.38 274 MET A C 1
ATOM 2063 O O . MET A 1 274 ? -2.540 8.334 11.701 1.00 81.38 274 MET A O 1
ATOM 2067 N N . ASN A 1 275 ? -1.057 9.920 12.258 1.00 83.88 275 ASN A N 1
ATOM 2068 C CA . ASN A 1 275 ? -2.067 10.884 12.697 1.00 83.88 275 ASN A CA 1
ATOM 2069 C C . ASN A 1 275 ? -2.839 11.464 11.504 1.00 83.88 275 ASN A C 1
ATOM 2071 O O . ASN A 1 275 ? -4.064 11.454 11.532 1.00 83.88 275 ASN A O 1
ATOM 2075 N N . VAL A 1 276 ? -2.143 11.874 10.441 1.00 79.56 276 VAL A N 1
ATOM 2076 C CA . VAL A 1 276 ? -2.777 12.396 9.217 1.00 79.56 276 VAL A CA 1
ATOM 2077 C C . VAL A 1 276 ? -3.674 11.343 8.559 1.00 79.56 276 VAL A C 1
ATOM 2079 O O . VAL A 1 276 ? -4.840 11.603 8.280 1.00 79.56 276 VAL A O 1
ATOM 2082 N N . GLU A 1 277 ? -3.168 10.123 8.354 1.00 79.25 277 GLU A N 1
ATOM 2083 C CA . GLU A 1 277 ? -3.961 9.032 7.773 1.00 79.25 277 GLU A CA 1
ATOM 2084 C C . GLU A 1 277 ? -5.201 8.708 8.625 1.00 79.25 277 GLU A C 1
ATOM 2086 O O . GLU A 1 277 ? -6.283 8.468 8.087 1.00 79.25 277 GLU A O 1
ATOM 2091 N N . LYS A 1 278 ? -5.061 8.737 9.956 1.00 88.19 278 LYS A N 1
ATOM 2092 C CA . LYS A 1 278 ? -6.174 8.541 10.888 1.00 88.19 278 LYS A CA 1
ATOM 2093 C C . LYS A 1 278 ? -7.237 9.627 10.731 1.00 88.19 278 LYS A C 1
ATOM 2095 O O . LYS A 1 278 ? -8.416 9.299 10.653 1.00 88.19 278 LYS A O 1
ATOM 2100 N N . GLU A 1 279 ? -6.844 10.897 10.687 1.00 87.69 279 GLU A N 1
ATOM 2101 C CA . GLU A 1 279 ? -7.777 12.017 10.508 1.00 87.69 279 GLU A CA 1
ATOM 2102 C C . GLU A 1 279 ? -8.574 11.884 9.208 1.00 87.69 279 GLU A C 1
ATOM 2104 O O . GLU A 1 279 ? -9.788 12.073 9.203 1.00 87.69 279 GLU A O 1
ATOM 2109 N N . LEU A 1 280 ? -7.931 11.458 8.123 1.00 81.69 280 LEU A N 1
ATOM 2110 C CA . LEU A 1 280 ? -8.601 11.248 6.839 1.00 81.69 280 LEU A CA 1
ATOM 2111 C C . LEU A 1 280 ? -9.594 10.090 6.873 1.00 81.69 280 LEU A C 1
ATOM 2113 O O . LEU A 1 280 ? -10.705 10.232 6.364 1.00 81.69 280 LEU A O 1
ATOM 2117 N N . ALA A 1 281 ? -9.233 8.975 7.513 1.00 85.81 281 ALA A N 1
ATOM 2118 C CA . ALA A 1 281 ? -10.158 7.867 7.726 1.00 85.81 281 ALA A CA 1
ATOM 2119 C C . ALA A 1 281 ? -11.362 8.302 8.582 1.00 85.81 281 ALA A C 1
ATOM 2121 O O . ALA A 1 281 ? -12.499 7.947 8.287 1.00 85.81 281 ALA A O 1
ATOM 2122 N N . LEU A 1 282 ? -11.146 9.124 9.613 1.00 89.56 282 LEU A N 1
ATOM 2123 C CA . LEU A 1 282 ? -12.233 9.649 10.444 1.00 89.56 282 LEU A CA 1
ATOM 2124 C C . LEU A 1 282 ? -13.121 10.660 9.701 1.00 89.56 282 LEU A C 1
ATOM 2126 O O . LEU A 1 282 ? -14.330 10.668 9.926 1.00 89.56 282 LEU A O 1
ATOM 2130 N N . ASN A 1 283 ? -12.557 11.470 8.803 1.00 86.88 283 ASN A N 1
ATOM 2131 C CA . ASN A 1 283 ? -13.323 12.367 7.933 1.00 86.88 283 ASN A CA 1
ATOM 2132 C C . ASN A 1 283 ? -14.141 11.581 6.897 1.00 86.88 283 ASN A C 1
ATOM 2134 O O . ASN A 1 283 ? -15.278 11.940 6.610 1.00 86.88 283 ASN A O 1
ATOM 2138 N N . MET A 1 284 ? -13.591 10.489 6.355 1.00 85.62 284 MET A N 1
ATOM 2139 C CA . MET A 1 284 ? -14.333 9.556 5.499 1.00 85.62 284 MET A CA 1
ATOM 2140 C C . MET A 1 284 ? -15.494 8.917 6.263 1.00 85.62 284 MET A C 1
ATOM 2142 O O . MET A 1 284 ? -16.602 8.873 5.749 1.00 85.62 284 MET A O 1
ATOM 2146 N N . LEU A 1 285 ? -15.275 8.519 7.518 1.00 89.19 285 LEU A N 1
ATOM 2147 C CA . LEU A 1 285 ? -16.334 7.959 8.356 1.00 89.19 285 LEU A CA 1
ATOM 2148 C C . LEU A 1 285 ? -17.474 8.959 8.613 1.00 89.19 285 LEU A C 1
ATOM 2150 O O . LEU A 1 285 ? -18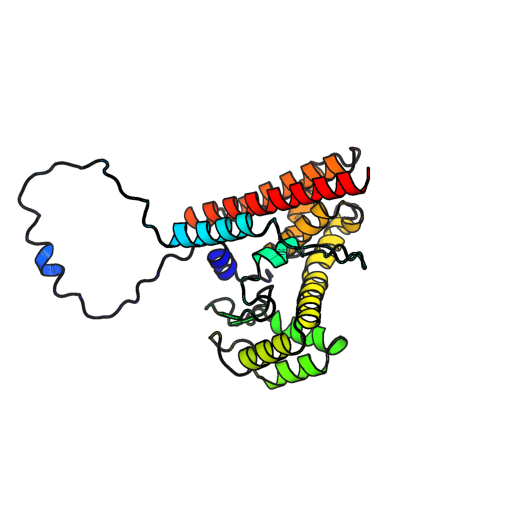.631 8.562 8.649 1.00 89.19 285 LEU A O 1
ATOM 2154 N N . GLN A 1 286 ? -17.162 10.248 8.782 1.00 87.38 286 GLN A N 1
ATOM 2155 C CA . GLN A 1 286 ? -18.189 11.292 8.912 1.00 87.38 286 GLN A CA 1
ATOM 2156 C C . GLN A 1 286 ? -19.004 11.468 7.625 1.00 87.38 286 GLN A C 1
ATOM 2158 O O . GLN A 1 286 ? -20.204 11.710 7.699 1.00 87.38 286 GLN A O 1
ATOM 2163 N N . LYS A 1 287 ? -18.371 11.327 6.453 1.00 81.75 287 LYS A N 1
ATOM 2164 C CA . LYS A 1 287 ? -19.073 11.351 5.161 1.00 81.75 287 LYS A CA 1
ATOM 2165 C C . LYS A 1 287 ? -19.957 10.118 4.970 1.00 81.75 287 LYS A C 1
ATOM 2167 O O . LYS A 1 287 ? -21.102 10.260 4.560 1.00 81.75 287 LYS A O 1
ATOM 2172 N N . ASP A 1 288 ? -19.458 8.933 5.334 1.00 76.38 288 ASP A N 1
ATOM 2173 C CA . ASP A 1 288 ? -20.256 7.700 5.337 1.00 76.38 288 ASP A CA 1
ATOM 2174 C C . ASP A 1 288 ? -21.516 7.868 6.211 1.00 76.38 288 ASP A C 1
ATOM 2176 O O . ASP A 1 288 ? -22.592 7.419 5.836 1.00 76.38 288 ASP A O 1
ATOM 2180 N N . GLU A 1 289 ? -21.397 8.529 7.369 1.00 79.25 289 GLU A N 1
ATOM 2181 C CA . GLU A 1 289 ? -22.525 8.817 8.265 1.00 79.25 289 GLU A CA 1
ATOM 2182 C C . GLU A 1 289 ? -23.528 9.802 7.644 1.00 79.25 289 GLU A C 1
ATOM 2184 O O . GLU A 1 289 ? -24.732 9.573 7.739 1.00 79.25 289 GLU A O 1
ATOM 2189 N N . SER A 1 290 ? -23.060 10.863 6.973 1.00 73.25 290 SER A N 1
ATOM 2190 C CA . SER A 1 290 ? -23.948 11.833 6.317 1.00 73.25 290 SER A CA 1
ATOM 2191 C C . SER A 1 290 ? -24.673 11.277 5.094 1.00 73.25 290 SER A C 1
ATOM 2193 O O . SER A 1 290 ? -25.781 11.712 4.811 1.00 73.25 290 SER A O 1
ATOM 2195 N N . ASP A 1 291 ? -24.068 10.330 4.375 1.00 67.38 291 ASP A N 1
ATOM 2196 C CA . ASP A 1 291 ? -24.661 9.721 3.176 1.00 67.38 291 ASP A CA 1
ATOM 2197 C C . ASP A 1 291 ? -25.718 8.647 3.512 1.00 67.38 291 ASP A C 1
ATOM 2199 O O . ASP A 1 291 ? -26.448 8.194 2.626 1.00 67.38 291 ASP A O 1
ATOM 2203 N N . LEU A 1 292 ? -25.781 8.218 4.779 1.00 57.12 292 LEU A N 1
ATOM 2204 C CA . LEU A 1 292 ? -26.731 7.231 5.306 1.00 57.12 292 LEU A CA 1
ATOM 2205 C C . LEU A 1 292 ? -27.920 7.859 6.060 1.00 57.12 292 LEU A C 1
ATOM 2207 O O . LEU A 1 292 ? -28.861 7.130 6.383 1.00 57.12 292 LEU A O 1
ATOM 2211 N N . ALA A 1 293 ? -27.863 9.162 6.360 1.00 52.91 293 ALA A N 1
ATOM 2212 C CA . ALA A 1 293 ? -28.896 9.928 7.065 1.00 52.91 293 ALA A CA 1
ATOM 2213 C C . ALA A 1 293 ? -29.886 10.591 6.093 1.00 52.91 293 ALA A C 1
ATOM 2215 O O . ALA A 1 293 ? -31.089 10.637 6.441 1.00 52.91 293 ALA A O 1
#

InterPro domains:
  IPR049073 Type VI secretion system spike protein VgrG3-like, C-terminal [PF21277] (85-278)

Radius of gyration: 23.27 Å; chains: 1; bounding box: 74×50×52 Å